Protein AF-A0A524ND88-F1 (afdb_monomer_lite)

pLDDT: mean 87.63, std 18.29, range [33.69, 98.75]

Sequence (262 aa):
MHNGKIRLRSRATVLVLCASIATASAAHAQSGPFQLPDDHFLCYKGRVEKGDLVVPSGLQVVLTDGLEADRLYDVRKPRGICNPADKNGEGIVDDVTHLTPYQIKIDPLQGRHVAQTDIRVFNQFGDILVSTIKEDRILLPAIKDALGGPVNAPTADAHGVDHYKCYKAKLAKDSPKFAKRSVTIADQFELPAKTYDVTKPALLCTPVDKNGEGIKNFDGHMMCYKAKPSKGQAKHEPRLGISTADQFVIHKMDTQKEELLC

Secondary structure (DSSP, 8-state):
------PPPP----------------------S--S---EEEEEEEEEPTTS----TT-EEEEEESS--SEEEEEEEE-EEEEEEEETT---S-SS-EEEEEEEEE-GGG--------EEEEETTEEEEEEEEEEEEEEEEEEEETTS----PPPTTS--PPPEEEEEEEEPTTPPPPPPEEEEEEETTEEEEEEEEEEEEEEEEEEEEETT---S-TT--EEEEEEEEPTTSPPPPPP-SEEEEESS-EEEEEEEEEEEE-

Structure (mmCIF, N/CA/C/O backbone):
data_AF-A0A524ND88-F1
#
_entry.id   AF-A0A524ND88-F1
#
loop_
_atom_site.group_PDB
_atom_site.id
_atom_site.type_symbol
_atom_site.label_atom_id
_atom_site.label_alt_id
_atom_site.label_comp_id
_atom_site.label_asym_id
_atom_site.label_entity_id
_atom_site.label_seq_id
_atom_site.pdbx_PDB_ins_code
_atom_site.Cartn_x
_atom_site.Cartn_y
_atom_site.Cartn_z
_atom_site.occupancy
_atom_site.B_iso_or_equiv
_atom_site.auth_seq_id
_atom_site.auth_comp_id
_atom_site.auth_asym_id
_atom_site.auth_atom_id
_atom_site.pdbx_PDB_model_num
ATOM 1 N N . MET A 1 1 ? 30.780 -99.699 -25.198 1.00 38.44 1 MET A N 1
ATOM 2 C CA . MET A 1 1 ? 31.656 -99.162 -24.137 1.00 38.44 1 MET A CA 1
ATOM 3 C C . MET A 1 1 ? 30.901 -98.065 -23.399 1.00 38.44 1 MET A C 1
ATOM 5 O O . MET A 1 1 ? 30.366 -97.197 -24.067 1.00 38.44 1 MET A O 1
ATOM 9 N N . HIS A 1 2 ? 30.785 -98.219 -22.073 1.00 38.22 2 HIS A N 1
ATOM 10 C CA . HIS A 1 2 ? 30.553 -97.226 -21.004 1.00 38.22 2 HIS A CA 1
ATOM 11 C C . HIS A 1 2 ? 29.758 -95.940 -21.329 1.00 38.22 2 HIS A C 1
ATOM 13 O O . HIS A 1 2 ? 30.198 -95.105 -22.103 1.00 38.22 2 HIS A O 1
ATOM 19 N N . ASN A 1 3 ? 28.530 -95.798 -20.813 1.00 33.69 3 ASN A N 1
ATOM 20 C CA . ASN A 1 3 ? 28.164 -95.286 -19.470 1.00 33.69 3 ASN A CA 1
ATOM 21 C C . ASN A 1 3 ? 28.379 -93.776 -19.288 1.00 33.69 3 ASN A C 1
ATOM 23 O O . ASN A 1 3 ? 29.500 -93.296 -19.385 1.00 33.69 3 ASN A O 1
ATOM 27 N N . GLY A 1 4 ? 27.324 -93.069 -18.857 1.00 38.16 4 GLY A N 1
ATOM 28 C CA . GLY A 1 4 ? 27.497 -91.800 -18.141 1.00 38.16 4 GLY A CA 1
ATOM 29 C C . GLY A 1 4 ? 26.343 -90.805 -18.233 1.00 38.16 4 GLY A C 1
ATOM 30 O O . GLY A 1 4 ? 26.483 -89.764 -18.861 1.00 38.16 4 GLY A O 1
ATOM 31 N N . LYS A 1 5 ? 25.217 -91.076 -17.557 1.00 45.09 5 LYS A N 1
ATOM 32 C CA . LYS A 1 5 ? 24.223 -90.042 -17.215 1.00 45.09 5 LYS A CA 1
ATOM 33 C C . LYS A 1 5 ? 24.839 -89.080 -16.191 1.00 45.09 5 LYS A C 1
ATOM 35 O O . LYS A 1 5 ? 25.160 -89.513 -15.087 1.00 45.09 5 LYS A O 1
ATOM 40 N N . ILE A 1 6 ? 24.930 -87.789 -16.511 1.00 44.59 6 ILE A N 1
ATOM 41 C CA . ILE A 1 6 ? 25.291 -86.739 -15.546 1.00 44.59 6 ILE A CA 1
ATOM 42 C C . ILE A 1 6 ? 24.029 -85.962 -15.164 1.00 44.59 6 ILE A C 1
ATOM 44 O O . ILE A 1 6 ? 23.402 -85.292 -15.981 1.00 44.59 6 ILE A O 1
ATOM 48 N N . ARG A 1 7 ? 23.654 -86.099 -13.888 1.00 43.88 7 ARG A N 1
ATOM 49 C CA . ARG A 1 7 ? 22.649 -85.295 -13.187 1.00 43.88 7 ARG A CA 1
ATOM 50 C C . ARG A 1 7 ? 23.231 -83.908 -12.910 1.00 43.88 7 ARG A C 1
ATOM 52 O O . ARG A 1 7 ? 24.221 -83.818 -12.187 1.00 43.88 7 ARG A O 1
ATOM 59 N N . LEU A 1 8 ? 22.584 -82.842 -13.382 1.00 40.94 8 LEU A N 1
ATOM 60 C CA . LEU A 1 8 ? 22.870 -81.486 -12.911 1.00 40.94 8 LEU A CA 1
ATOM 61 C C . LEU A 1 8 ? 21.922 -81.141 -11.754 1.00 40.94 8 LEU A C 1
ATOM 63 O O . LEU A 1 8 ? 20.701 -81.197 -11.885 1.00 40.94 8 LEU A O 1
ATOM 67 N N . ARG A 1 9 ? 22.512 -80.860 -10.590 1.00 45.03 9 ARG A N 1
ATOM 68 C CA . ARG A 1 9 ? 21.822 -80.498 -9.349 1.00 45.03 9 ARG A CA 1
ATOM 69 C C . ARG A 1 9 ? 21.326 -79.051 -9.422 1.00 45.03 9 ARG A C 1
ATOM 71 O O . ARG A 1 9 ? 22.103 -78.148 -9.713 1.00 45.03 9 ARG A O 1
ATOM 78 N N . SER A 1 10 ? 20.050 -78.865 -9.094 1.00 43.44 10 SER A N 1
ATOM 79 C CA . SER A 1 10 ? 19.408 -77.573 -8.840 1.00 43.44 10 SER A CA 1
ATOM 80 C C . SER A 1 10 ? 20.129 -76.817 -7.716 1.00 43.44 10 SER A C 1
ATOM 82 O O . SER A 1 10 ? 20.301 -77.354 -6.620 1.00 43.44 10 SER A O 1
ATOM 84 N N . ARG A 1 11 ? 20.557 -75.579 -7.985 1.00 47.97 11 ARG A N 1
ATOM 85 C CA . ARG A 1 11 ? 20.897 -74.588 -6.958 1.00 47.97 11 ARG A CA 1
ATOM 86 C C . ARG A 1 11 ? 19.757 -73.577 -6.927 1.00 47.97 11 ARG A C 1
ATOM 88 O O . ARG A 1 11 ? 19.636 -72.757 -7.8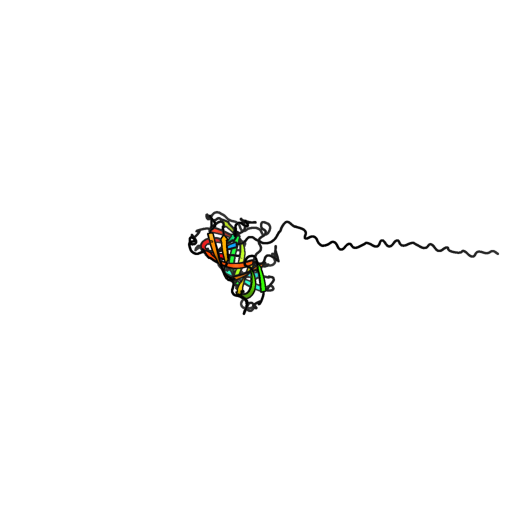29 1.00 47.97 11 ARG A O 1
ATOM 95 N N . ALA A 1 12 ? 18.907 -73.681 -5.911 1.00 44.56 12 ALA A N 1
ATOM 96 C CA . ALA A 1 12 ? 17.890 -72.686 -5.616 1.00 44.56 12 ALA A CA 1
ATOM 97 C C . ALA A 1 12 ? 18.575 -71.439 -5.040 1.00 44.56 12 ALA A C 1
ATOM 99 O O . ALA A 1 12 ? 19.133 -71.476 -3.944 1.00 44.56 12 ALA A O 1
ATOM 100 N N . THR A 1 13 ? 18.568 -70.349 -5.800 1.00 46.41 13 THR A N 1
ATOM 101 C CA . THR A 1 13 ? 18.989 -69.028 -5.331 1.00 46.41 13 THR A CA 1
ATOM 102 C C . THR A 1 13 ? 17.877 -68.472 -4.444 1.00 46.41 13 THR A C 1
ATOM 104 O O . THR A 1 13 ? 16.800 -68.140 -4.932 1.00 46.41 13 THR A O 1
ATOM 107 N N . VAL A 1 14 ? 18.112 -68.407 -3.134 1.00 44.31 14 VAL A N 1
ATOM 108 C CA . VAL A 1 14 ? 17.216 -67.731 -2.186 1.00 44.31 14 VAL A CA 1
ATOM 109 C C . VAL A 1 14 ? 17.366 -66.226 -2.406 1.00 44.31 14 VAL A C 1
ATOM 111 O O . VAL A 1 14 ? 18.376 -65.636 -2.029 1.00 44.31 14 VAL A O 1
ATOM 114 N N . LEU A 1 15 ? 16.379 -65.613 -3.059 1.00 41.88 15 LEU A N 1
ATOM 115 C CA . LEU A 1 15 ? 16.257 -64.162 -3.165 1.00 41.88 15 LEU A CA 1
ATOM 116 C C . LEU A 1 15 ? 15.689 -63.648 -1.835 1.00 41.88 15 LEU A C 1
ATOM 118 O O . LEU A 1 15 ? 14.517 -63.859 -1.529 1.00 41.88 15 LEU A O 1
ATOM 122 N N . VAL A 1 16 ? 16.526 -63.010 -1.019 1.00 47.62 16 VAL A N 1
ATOM 123 C CA . VAL A 1 16 ? 16.072 -62.298 0.180 1.00 47.62 16 VAL A CA 1
ATOM 124 C C . VAL A 1 16 ? 15.420 -60.998 -0.288 1.00 47.62 16 VAL A C 1
ATOM 126 O O . VAL A 1 16 ? 16.108 -60.048 -0.654 1.00 47.62 16 VAL A O 1
ATOM 129 N N . LEU A 1 17 ? 14.086 -60.967 -0.328 1.00 42.59 17 LEU A N 1
ATOM 130 C CA . LEU A 1 17 ? 13.333 -59.725 -0.485 1.00 42.59 17 LEU A CA 1
ATOM 131 C C . LEU A 1 17 ? 13.457 -58.929 0.823 1.00 42.59 17 LEU A C 1
ATOM 133 O O . LEU A 1 17 ? 12.795 -59.238 1.813 1.00 42.59 17 LEU A O 1
ATOM 137 N N . CYS A 1 18 ? 14.302 -57.899 0.835 1.00 42.19 18 CYS A N 1
ATOM 138 C CA . CYS A 1 18 ? 14.236 -56.858 1.856 1.00 42.19 18 CYS A CA 1
ATOM 139 C C . CYS A 1 18 ? 12.944 -56.062 1.636 1.00 42.19 18 CYS A C 1
ATOM 141 O O . CYS A 1 18 ? 12.888 -55.187 0.776 1.00 42.19 18 CYS A O 1
ATOM 143 N N . ALA A 1 19 ? 11.891 -56.385 2.388 1.00 47.78 19 ALA A N 1
ATOM 144 C CA . ALA A 1 19 ? 10.700 -55.553 2.466 1.00 47.78 19 ALA A CA 1
ATOM 145 C C . ALA A 1 19 ? 11.065 -54.257 3.206 1.00 47.78 19 ALA A C 1
ATOM 147 O O . ALA A 1 19 ? 11.166 -54.233 4.432 1.00 47.78 19 ALA A O 1
ATOM 148 N N . SER A 1 20 ? 11.316 -53.184 2.458 1.00 46.75 20 SER A N 1
ATOM 149 C CA . SER A 1 20 ? 11.439 -51.841 3.011 1.00 46.75 20 SER A CA 1
ATOM 150 C C . SER A 1 20 ? 10.068 -51.402 3.522 1.00 46.75 20 SER A C 1
ATOM 152 O O . SER A 1 20 ? 9.149 -51.119 2.756 1.00 46.75 20 SER A O 1
ATOM 154 N N . ILE A 1 21 ? 9.920 -51.373 4.845 1.00 53.16 21 ILE A N 1
ATOM 155 C CA . ILE A 1 21 ? 8.772 -50.760 5.509 1.00 53.16 21 ILE A CA 1
ATOM 156 C C . ILE A 1 21 ? 8.866 -49.259 5.228 1.00 53.16 21 ILE A C 1
ATOM 158 O O . ILE A 1 21 ? 9.690 -48.560 5.815 1.00 53.16 21 ILE A O 1
ATOM 162 N N . ALA A 1 22 ? 8.051 -48.766 4.298 1.00 47.81 22 ALA A N 1
ATOM 163 C CA . ALA A 1 22 ? 7.853 -47.339 4.107 1.00 47.81 22 ALA A CA 1
ATOM 164 C C . ALA A 1 22 ? 7.041 -46.817 5.299 1.00 47.81 22 ALA A C 1
ATOM 166 O O . ALA A 1 22 ? 5.812 -46.851 5.304 1.00 47.81 22 ALA A O 1
ATOM 167 N N . THR A 1 23 ? 7.732 -46.375 6.348 1.00 47.34 23 THR A N 1
ATOM 168 C CA . THR A 1 23 ? 7.112 -45.558 7.387 1.00 47.34 23 THR A CA 1
ATOM 169 C C . THR A 1 23 ? 6.684 -44.251 6.734 1.00 47.34 23 THR A C 1
ATOM 171 O O . THR A 1 23 ? 7.531 -43.474 6.292 1.00 47.34 23 THR A O 1
ATOM 174 N N . ALA A 1 24 ? 5.375 -44.016 6.643 1.00 48.28 24 ALA A N 1
ATOM 175 C CA . ALA A 1 24 ? 4.840 -42.706 6.310 1.00 48.28 24 ALA A CA 1
ATOM 176 C C . ALA A 1 24 ? 5.259 -41.742 7.427 1.00 48.28 24 ALA A C 1
ATOM 178 O O . ALA A 1 24 ? 4.633 -41.684 8.485 1.00 48.28 24 ALA A O 1
ATOM 179 N N . SER A 1 25 ? 6.371 -41.039 7.220 1.00 47.12 25 SER A N 1
ATOM 180 C CA . SER A 1 25 ? 6.760 -39.930 8.077 1.00 47.12 25 SER A CA 1
ATOM 181 C C . SER A 1 25 ? 5.663 -38.883 7.978 1.00 47.12 25 SER A C 1
ATOM 183 O O . SER A 1 25 ? 5.438 -38.316 6.909 1.00 47.12 25 SER A O 1
ATOM 185 N N . ALA A 1 26 ? 4.971 -38.635 9.090 1.00 48.75 26 ALA A N 1
ATOM 186 C CA . ALA A 1 26 ? 4.189 -37.424 9.247 1.00 48.75 26 ALA A CA 1
ATOM 187 C C . ALA A 1 26 ? 5.129 -36.254 8.935 1.00 48.75 26 ALA A C 1
ATOM 189 O O . ALA A 1 26 ? 6.160 -36.097 9.601 1.00 48.75 26 ALA A O 1
ATOM 190 N N . ALA A 1 27 ? 4.825 -35.511 7.871 1.00 41.50 27 ALA A N 1
ATOM 191 C CA . ALA A 1 27 ? 5.565 -34.323 7.493 1.00 41.50 27 ALA A CA 1
ATOM 192 C C . ALA A 1 27 ? 5.483 -33.342 8.665 1.00 41.50 27 ALA A C 1
ATOM 194 O O . ALA A 1 27 ? 4.471 -32.682 8.882 1.00 41.50 27 ALA A O 1
ATOM 195 N N . HIS A 1 28 ? 6.541 -33.309 9.469 1.00 40.66 28 HIS A N 1
ATOM 196 C CA . HIS A 1 28 ? 6.757 -32.230 10.407 1.00 40.66 28 HIS A CA 1
ATOM 197 C C . HIS A 1 28 ? 7.056 -31.007 9.547 1.00 40.66 28 HIS A C 1
ATOM 199 O O . HIS A 1 28 ? 7.983 -31.047 8.737 1.00 40.66 28 HIS A O 1
ATOM 205 N N . ALA A 1 29 ? 6.240 -29.961 9.683 1.00 38.88 29 ALA A N 1
ATOM 206 C CA . ALA A 1 29 ? 6.513 -28.663 9.091 1.00 38.88 29 ALA A CA 1
ATOM 207 C C . ALA A 1 29 ? 7.936 -28.248 9.494 1.00 38.88 29 ALA A C 1
ATOM 209 O O . ALA A 1 29 ? 8.211 -27.994 10.667 1.00 38.88 29 ALA A O 1
ATOM 210 N N . GLN A 1 30 ? 8.859 -28.270 8.534 1.00 36.28 30 GLN A N 1
ATOM 211 C CA . GLN A 1 30 ? 10.204 -27.762 8.733 1.00 36.28 30 GLN A CA 1
ATOM 212 C C . GLN A 1 30 ? 10.099 -26.245 8.868 1.00 36.28 30 GLN A C 1
ATOM 214 O O . GLN A 1 30 ? 9.740 -25.550 7.921 1.00 36.28 30 GLN A O 1
ATOM 219 N N . SER A 1 31 ? 10.412 -25.742 10.057 1.00 42.28 31 SER A N 1
ATOM 220 C CA . SER A 1 31 ? 10.700 -24.335 10.302 1.00 42.28 31 SER A CA 1
ATOM 221 C C . SER A 1 31 ? 11.981 -23.951 9.550 1.00 42.28 31 SER A C 1
ATOM 223 O O . SER A 1 31 ? 13.086 -24.081 10.079 1.00 42.28 31 SER A O 1
ATOM 225 N N . GLY A 1 32 ? 11.836 -23.545 8.287 1.00 43.25 32 GLY A N 1
ATOM 226 C CA . GLY A 1 32 ? 12.806 -22.679 7.612 1.00 43.25 32 GLY A CA 1
ATOM 227 C C . GLY A 1 32 ? 12.733 -21.250 8.181 1.00 43.25 32 GLY A C 1
ATOM 228 O O . GLY A 1 32 ? 11.798 -20.945 8.919 1.00 43.25 32 GLY A O 1
ATOM 229 N N . PRO A 1 33 ? 13.689 -20.358 7.866 1.00 41.38 33 PRO A N 1
ATOM 230 C CA . PRO A 1 33 ? 13.816 -19.051 8.524 1.00 41.38 33 PRO A CA 1
ATOM 231 C C . PRO A 1 33 ? 12.719 -18.026 8.178 1.00 41.38 33 PRO A C 1
ATOM 233 O O . PRO A 1 33 ? 12.757 -16.921 8.701 1.00 41.38 33 PRO A O 1
ATOM 236 N N . PHE A 1 34 ? 11.729 -18.370 7.351 1.00 43.22 34 PHE A N 1
ATOM 237 C CA . PHE A 1 34 ? 10.577 -17.514 7.063 1.00 43.22 34 PHE A CA 1
ATOM 238 C C . PHE A 1 34 ? 9.321 -18.082 7.737 1.00 43.22 34 PHE A C 1
ATOM 240 O O . PHE A 1 34 ? 8.624 -18.932 7.183 1.00 43.22 34 PHE A O 1
ATOM 247 N N . GLN A 1 35 ? 9.054 -17.642 8.971 1.00 47.09 35 GLN A N 1
ATOM 248 C CA . GLN A 1 35 ? 7.761 -17.829 9.637 1.00 47.09 35 GLN A CA 1
ATOM 249 C C . GLN A 1 35 ? 6.847 -16.634 9.304 1.00 47.09 35 GLN A C 1
ATOM 251 O O . GLN A 1 35 ? 7.198 -15.499 9.594 1.00 47.09 35 GLN A O 1
ATOM 256 N N . LEU A 1 36 ? 5.695 -16.923 8.690 1.00 52.81 36 LEU A N 1
ATOM 257 C CA . LEU A 1 36 ? 4.602 -16.019 8.274 1.00 52.81 36 LEU A CA 1
ATOM 258 C C . LEU A 1 36 ? 4.157 -14.951 9.307 1.00 52.81 36 LEU A C 1
ATOM 260 O O . LEU A 1 36 ? 4.174 -15.257 10.503 1.00 52.81 36 LEU A O 1
ATOM 264 N N . PRO A 1 37 ? 3.488 -13.857 8.871 1.00 59.62 37 PRO A N 1
ATOM 265 C CA . PRO A 1 37 ? 3.523 -13.189 7.564 1.00 59.62 37 PRO A CA 1
ATOM 266 C C . PRO A 1 37 ? 4.268 -11.842 7.674 1.00 59.62 37 PRO A C 1
ATOM 268 O O . PRO A 1 37 ? 4.667 -11.451 8.768 1.00 59.62 37 PRO A O 1
ATOM 271 N N . ASP A 1 38 ? 4.473 -11.152 6.554 1.00 72.00 38 ASP A N 1
ATOM 272 C CA . ASP A 1 38 ? 5.018 -9.790 6.509 1.00 72.00 38 ASP A CA 1
ATOM 273 C C . ASP A 1 38 ? 4.444 -8.858 7.594 1.00 72.00 38 ASP A C 1
ATOM 275 O O . ASP A 1 38 ? 3.328 -9.056 8.086 1.00 72.00 38 ASP A O 1
ATOM 279 N N . ASP A 1 39 ? 5.210 -7.824 7.946 1.00 91.06 39 ASP A N 1
ATOM 280 C CA . ASP A 1 39 ? 4.793 -6.792 8.892 1.00 91.06 39 ASP A CA 1
ATOM 281 C C . ASP A 1 39 ? 3.381 -6.261 8.611 1.00 91.06 39 ASP A C 1
ATOM 283 O O . ASP A 1 39 ? 2.936 -6.176 7.465 1.00 91.06 39 ASP A O 1
ATOM 287 N N . HIS A 1 40 ? 2.673 -5.825 9.659 1.00 95.31 40 HIS A N 1
ATOM 288 C CA . HIS A 1 40 ? 1.529 -4.941 9.425 1.00 95.31 40 HIS A CA 1
ATOM 289 C C . HIS A 1 40 ? 2.070 -3.635 8.835 1.00 95.31 40 HIS A C 1
ATOM 291 O O . HIS A 1 40 ? 3.129 -3.159 9.232 1.00 95.31 40 HIS A O 1
ATOM 297 N N . PHE A 1 41 ? 1.330 -3.013 7.928 1.00 97.56 41 PHE A N 1
ATOM 298 C CA . PHE A 1 41 ? 1.692 -1.757 7.295 1.00 97.56 41 PHE A CA 1
ATOM 299 C C . PHE A 1 41 ? 0.642 -0.665 7.520 1.00 97.56 41 PHE A C 1
ATOM 301 O O . PHE A 1 41 ? -0.495 -0.726 7.036 1.00 97.56 41 PHE A O 1
ATOM 308 N N . LEU A 1 42 ? 1.050 0.436 8.155 1.00 98.06 42 LEU A N 1
ATOM 309 C CA . LEU A 1 42 ? 0.261 1.665 8.178 1.00 98.06 42 LEU A CA 1
ATOM 310 C C . LEU A 1 42 ? 0.598 2.516 6.947 1.00 98.06 42 LEU A C 1
ATOM 312 O O . LEU A 1 42 ? 1.684 3.079 6.815 1.00 98.06 42 LEU A O 1
ATOM 316 N N . CYS A 1 43 ? -0.354 2.620 6.023 1.00 98.31 43 CYS A N 1
ATOM 317 C CA . CYS A 1 43 ? -0.214 3.391 4.794 1.00 98.31 43 CYS A CA 1
ATOM 318 C C . CYS A 1 43 ? -0.685 4.832 4.958 1.00 98.31 43 CYS A C 1
ATOM 320 O O . CYS A 1 43 ? -1.851 5.091 5.275 1.00 98.31 43 CYS A O 1
ATOM 322 N N . TYR A 1 44 ? 0.175 5.768 4.577 1.00 98.06 44 TYR A N 1
ATOM 323 C CA . TYR A 1 44 ? -0.105 7.192 4.498 1.00 98.06 44 TYR A CA 1
ATOM 324 C C . TYR A 1 44 ? -0.357 7.585 3.056 1.00 98.06 44 TYR A C 1
ATOM 326 O O . TYR A 1 44 ? 0.392 7.236 2.143 1.00 98.06 44 TYR A O 1
ATOM 334 N N . LYS A 1 45 ? -1.389 8.397 2.838 1.00 97.19 45 LYS A N 1
ATOM 335 C CA . LYS A 1 45 ? -1.509 9.125 1.581 1.00 97.19 45 LYS A CA 1
ATOM 336 C C . LYS A 1 45 ? -0.400 10.168 1.534 1.00 97.19 45 LYS A C 1
ATOM 338 O O . LYS A 1 45 ? -0.306 10.979 2.452 1.00 97.19 45 LYS A O 1
ATOM 343 N N . GLY A 1 46 ? 0.360 10.199 0.447 1.00 94.38 46 GLY A N 1
ATOM 344 C CA . GLY A 1 46 ? 1.441 11.157 0.253 1.00 94.38 46 GLY A CA 1
ATOM 345 C C . GLY A 1 46 ? 1.260 12.047 -0.970 1.00 94.38 46 GLY A C 1
ATOM 346 O O . GLY A 1 46 ? 0.377 11.839 -1.813 1.00 94.38 46 GLY A O 1
ATOM 347 N N . ARG A 1 47 ? 2.111 13.065 -1.049 1.00 92.75 47 ARG A N 1
ATOM 348 C CA . ARG A 1 47 ? 2.275 13.946 -2.201 1.00 92.75 47 ARG A CA 1
ATOM 349 C C . ARG A 1 47 ? 3.759 14.033 -2.530 1.00 92.75 47 ARG A C 1
ATOM 351 O O . ARG A 1 47 ? 4.528 14.478 -1.697 1.00 92.75 47 ARG A O 1
ATOM 358 N N . VAL A 1 48 ? 4.118 13.649 -3.750 1.00 90.69 48 VAL A N 1
ATOM 359 C CA . VAL A 1 48 ? 5.479 13.820 -4.277 1.00 90.69 48 VAL A CA 1
ATOM 360 C C . VAL A 1 48 ? 5.793 15.310 -4.409 1.00 90.69 48 VAL A C 1
ATOM 362 O O . VAL A 1 48 ? 4.921 16.084 -4.840 1.00 90.69 48 VAL A O 1
ATOM 365 N N . GLU A 1 49 ? 7.009 15.706 -4.042 1.00 86.12 49 GLU A N 1
ATOM 366 C CA . GLU A 1 49 ? 7.475 17.082 -4.203 1.00 86.12 49 GLU A CA 1
ATOM 367 C C . GLU A 1 49 ? 7.542 17.484 -5.686 1.00 86.12 49 GLU A C 1
ATOM 369 O O . GLU A 1 49 ? 7.721 16.675 -6.600 1.00 86.12 49 GLU A O 1
ATOM 374 N N . LYS A 1 50 ? 7.319 18.772 -5.964 1.00 76.25 50 LYS A N 1
ATOM 375 C CA . LYS A 1 50 ? 7.290 19.272 -7.342 1.00 76.25 50 LYS A CA 1
ATOM 376 C C . LYS A 1 50 ? 8.722 19.407 -7.862 1.00 76.25 50 LYS A C 1
ATOM 378 O O . LYS A 1 50 ? 9.439 20.285 -7.403 1.00 76.25 50 LYS A O 1
ATOM 383 N N . GLY A 1 51 ? 9.067 18.641 -8.894 1.00 68.38 51 GLY A N 1
ATOM 384 C CA . GLY A 1 51 ? 10.366 18.733 -9.575 1.00 68.38 51 GLY A CA 1
ATOM 385 C C . GLY A 1 51 ? 11.277 17.528 -9.355 1.00 68.38 51 GLY A C 1
ATOM 386 O O . GLY A 1 51 ? 12.272 17.415 -10.064 1.00 68.38 51 GLY A O 1
ATOM 387 N N . ASP A 1 52 ? 10.910 16.614 -8.455 1.00 70.94 52 ASP A N 1
ATOM 388 C CA . ASP A 1 52 ? 11.604 15.337 -8.299 1.00 70.94 52 ASP A CA 1
ATOM 389 C C . ASP A 1 52 ? 11.398 14.412 -9.498 1.00 70.94 52 ASP A C 1
ATOM 391 O O . ASP A 1 52 ? 10.436 14.560 -10.260 1.00 70.94 52 ASP A O 1
ATOM 395 N N . LEU A 1 53 ? 12.311 13.442 -9.642 1.00 62.56 53 LEU A N 1
ATOM 396 C CA . LEU A 1 53 ? 12.257 12.365 -10.630 1.00 62.56 53 LEU A CA 1
ATOM 397 C C . LEU A 1 53 ? 10.912 11.632 -10.534 1.00 62.56 53 LEU A C 1
ATOM 399 O O . LEU A 1 53 ? 10.687 10.755 -9.703 1.00 62.56 53 LEU A O 1
ATOM 403 N N . VAL A 1 54 ? 9.989 12.031 -11.405 1.00 69.94 54 VAL A N 1
ATOM 404 C CA . VAL A 1 54 ? 8.695 11.379 -11.578 1.00 69.94 54 VAL A CA 1
ATOM 405 C C . VAL A 1 54 ? 8.933 10.067 -12.316 1.00 69.94 54 VAL A C 1
ATOM 407 O O . VAL A 1 54 ? 9.736 10.028 -13.248 1.00 69.94 54 VAL A O 1
ATOM 410 N N . VAL A 1 55 ? 8.201 9.018 -11.927 1.00 75.56 55 VAL A N 1
ATOM 411 C CA . VAL A 1 55 ? 8.099 7.754 -12.674 1.00 75.56 55 VAL A CA 1
ATOM 412 C C . VAL A 1 55 ? 8.145 8.024 -14.180 1.00 75.56 55 VAL A C 1
ATOM 414 O O . VAL A 1 55 ? 7.328 8.830 -14.653 1.00 75.56 55 VAL A O 1
ATOM 417 N N . PRO A 1 56 ? 9.071 7.390 -14.930 1.00 76.50 56 PRO A N 1
ATOM 418 C CA . PRO A 1 56 ? 9.210 7.631 -16.356 1.00 76.50 56 PRO A CA 1
ATOM 419 C C . PRO A 1 56 ? 7.861 7.526 -17.065 1.00 76.50 56 PRO A C 1
ATOM 421 O O . PRO A 1 56 ? 7.082 6.594 -16.844 1.00 76.50 56 PRO A O 1
ATOM 424 N N . SER A 1 57 ? 7.558 8.510 -17.913 1.00 79.81 57 SER A N 1
ATOM 425 C CA . SER A 1 57 ? 6.327 8.470 -18.701 1.00 79.81 57 SER A CA 1
ATOM 426 C C . SER A 1 57 ? 6.336 7.229 -19.589 1.00 79.81 57 SER A C 1
ATOM 428 O O . SER A 1 57 ? 7.275 7.027 -20.350 1.00 79.81 57 SER A O 1
ATOM 430 N N . GLY A 1 58 ? 5.287 6.411 -19.488 1.00 85.50 58 GLY A N 1
ATOM 431 C CA . GLY A 1 58 ? 5.191 5.155 -20.233 1.00 85.50 58 GLY A CA 1
ATOM 432 C C . GLY A 1 58 ? 5.899 3.970 -19.576 1.00 85.50 58 GLY A C 1
ATOM 433 O O . GLY A 1 58 ? 6.061 2.953 -20.238 1.00 85.50 58 GLY A O 1
ATOM 434 N N . LEU A 1 59 ? 6.303 4.063 -18.300 1.00 94.25 59 LEU A N 1
ATOM 435 C CA . LEU A 1 59 ? 6.763 2.888 -17.561 1.00 94.25 59 LEU A CA 1
ATOM 436 C C . LEU A 1 59 ? 5.656 1.827 -17.527 1.00 94.25 59 LEU A C 1
ATOM 438 O O . LEU A 1 59 ? 4.568 2.069 -16.996 1.00 94.25 59 LEU A O 1
ATOM 442 N N . GLN A 1 60 ? 5.965 0.655 -18.069 1.00 96.00 60 GLN A N 1
ATOM 443 C CA . GLN A 1 60 ? 5.077 -0.497 -18.103 1.00 96.00 60 GLN A CA 1
ATOM 444 C C . GLN A 1 60 ? 5.689 -1.671 -17.352 1.00 96.00 60 GLN A C 1
ATOM 446 O O . GLN A 1 60 ? 6.906 -1.855 -17.345 1.00 96.00 60 GLN A O 1
ATOM 451 N N . VAL A 1 61 ? 4.828 -2.461 -16.721 1.00 97.75 61 VAL A N 1
ATOM 452 C CA . VAL A 1 61 ? 5.195 -3.699 -16.033 1.00 97.75 61 VAL A CA 1
ATOM 453 C C . VAL A 1 61 ? 4.198 -4.796 -16.369 1.00 97.75 61 VAL A C 1
ATOM 455 O O . VAL A 1 61 ? 3.000 -4.533 -16.501 1.00 97.75 61 VAL A O 1
ATOM 458 N N . VAL A 1 62 ? 4.696 -6.021 -16.493 1.00 98.44 62 VAL A N 1
ATOM 459 C CA . VAL A 1 62 ? 3.873 -7.229 -16.536 1.00 98.44 62 VAL A CA 1
ATOM 460 C C . VAL A 1 62 ? 3.707 -7.722 -15.108 1.00 98.44 62 VAL A C 1
ATOM 462 O O . VAL A 1 62 ? 4.695 -7.851 -14.388 1.00 98.44 62 VAL A O 1
ATOM 465 N N . LEU A 1 63 ? 2.461 -7.943 -14.697 1.00 98.56 63 LEU A N 1
ATOM 466 C CA . LEU A 1 63 ? 2.095 -8.381 -13.356 1.00 98.56 63 LEU A CA 1
ATOM 467 C C . LEU A 1 63 ? 1.310 -9.686 -13.415 1.00 98.56 63 LEU A C 1
ATOM 469 O O . LEU A 1 63 ? 0.307 -9.753 -14.133 1.00 98.56 63 LEU A O 1
ATOM 473 N N . THR A 1 64 ? 1.720 -10.644 -12.589 1.00 98.19 64 THR A N 1
ATOM 474 C CA . THR A 1 64 ? 1.105 -11.972 -12.472 1.00 98.19 64 THR A CA 1
ATOM 475 C C . THR A 1 64 ? 0.902 -12.313 -11.001 1.00 98.19 64 THR A C 1
ATOM 477 O O . THR A 1 64 ? 1.839 -12.235 -10.210 1.00 98.19 64 THR A O 1
ATOM 480 N N . ASP A 1 65 ? -0.323 -12.661 -10.609 1.00 97.31 65 ASP A N 1
ATOM 481 C CA . ASP A 1 65 ? -0.655 -13.027 -9.228 1.00 97.31 65 ASP A CA 1
ATOM 482 C C . ASP A 1 65 ? -1.640 -14.206 -9.168 1.00 97.31 65 ASP A C 1
ATOM 484 O O . ASP A 1 65 ? -2.021 -14.787 -10.183 1.00 97.31 65 ASP A O 1
ATOM 488 N N . GLY A 1 66 ? -2.057 -14.582 -7.957 1.00 95.31 66 GLY A N 1
ATOM 489 C CA . GLY A 1 66 ? -3.001 -15.683 -7.743 1.00 95.31 66 GLY A CA 1
ATOM 490 C C . GLY A 1 66 ? -4.431 -15.439 -8.254 1.00 95.31 66 GLY A C 1
ATOM 491 O O . GLY A 1 66 ? -5.237 -16.367 -8.228 1.00 95.31 66 GLY A O 1
ATOM 492 N N . LEU A 1 67 ? -4.780 -14.224 -8.696 1.00 95.50 67 LEU A N 1
ATOM 493 C CA . LEU A 1 67 ? -6.114 -13.880 -9.207 1.00 95.50 67 LEU A CA 1
ATOM 494 C C . LEU A 1 67 ? -6.138 -13.708 -10.725 1.00 95.50 67 LEU A C 1
ATOM 496 O O . LEU A 1 67 ? -7.160 -13.986 -11.357 1.00 95.50 67 LEU A O 1
ATOM 500 N N . GLU A 1 68 ? -5.048 -13.218 -11.309 1.00 94.44 68 GLU A N 1
ATOM 501 C CA . GLU A 1 68 ? -4.926 -12.961 -12.736 1.00 94.44 68 GLU A CA 1
ATOM 502 C C . GLU A 1 68 ? -3.573 -13.426 -13.275 1.00 94.44 68 GLU A C 1
ATOM 504 O O . GLU A 1 68 ? -2.522 -13.156 -12.696 1.00 94.44 68 GLU A O 1
ATOM 509 N N . ALA A 1 69 ? -3.616 -14.060 -14.450 1.00 94.25 69 ALA A N 1
ATOM 510 C CA . ALA A 1 69 ? -2.429 -14.326 -15.255 1.00 94.25 69 ALA A CA 1
ATOM 511 C C . ALA A 1 69 ? -1.756 -13.019 -15.723 1.00 94.25 69 ALA A C 1
ATOM 513 O O . ALA A 1 69 ? -2.254 -11.922 -15.462 1.00 94.25 69 ALA A O 1
ATOM 514 N N . ASP A 1 70 ? -0.652 -13.156 -16.455 1.00 96.31 70 ASP A N 1
ATOM 515 C CA . ASP A 1 70 ? 0.167 -12.063 -16.976 1.00 96.31 70 ASP A CA 1
ATOM 516 C C . ASP A 1 70 ? -0.660 -10.956 -17.635 1.00 96.31 70 ASP A C 1
ATOM 518 O O . ASP A 1 70 ? -1.323 -11.151 -18.662 1.00 96.31 70 ASP A O 1
ATOM 522 N N . ARG A 1 71 ? -0.588 -9.759 -17.048 1.00 97.25 71 ARG A N 1
ATOM 523 C CA . ARG A 1 71 ? -1.236 -8.553 -17.573 1.00 97.25 71 ARG A CA 1
ATOM 524 C C . ARG A 1 71 ? -0.291 -7.362 -17.565 1.00 97.25 71 ARG A C 1
ATOM 526 O O . ARG A 1 71 ? 0.509 -7.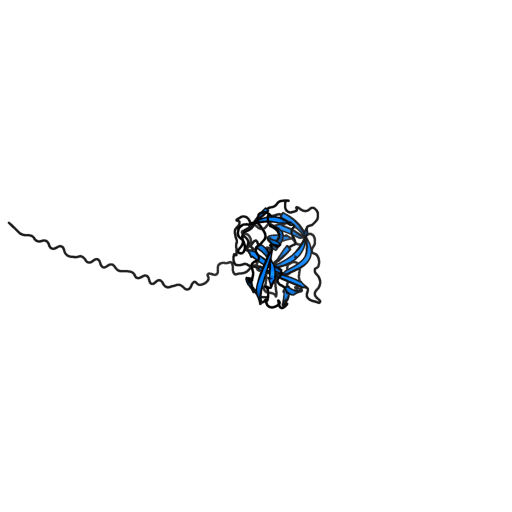194 -16.650 1.00 97.25 71 ARG A O 1
ATOM 533 N N . LEU A 1 72 ? -0.403 -6.516 -18.587 1.00 97.75 72 LEU A N 1
ATOM 534 C CA . LEU A 1 72 ? 0.419 -5.321 -18.773 1.00 97.75 72 LEU A CA 1
ATOM 535 C C . LEU A 1 72 ? -0.258 -4.111 -18.132 1.00 97.75 72 LEU A C 1
ATOM 537 O O . LEU A 1 72 ? -1.423 -3.803 -18.406 1.00 97.75 72 LEU A O 1
ATOM 541 N N . TYR A 1 73 ? 0.498 -3.396 -17.307 1.00 97.69 73 TYR A N 1
ATOM 542 C CA . TYR A 1 73 ? 0.042 -2.200 -16.619 1.00 97.69 73 TYR A CA 1
ATOM 543 C C . TYR A 1 73 ? 0.981 -1.030 -16.868 1.00 97.69 73 TYR A C 1
ATOM 545 O O . TYR A 1 73 ? 2.193 -1.151 -16.715 1.00 97.69 73 TYR A O 1
ATOM 553 N N . ASP A 1 74 ? 0.405 0.140 -17.127 1.00 96.50 74 ASP A N 1
ATOM 554 C CA . ASP A 1 74 ? 1.117 1.402 -16.988 1.00 96.50 74 ASP A CA 1
ATOM 555 C C . ASP A 1 74 ? 1.252 1.748 -15.502 1.00 96.50 74 ASP A C 1
ATOM 557 O O . ASP A 1 74 ? 0.246 1.936 -14.796 1.00 96.50 74 ASP A O 1
ATOM 561 N N . VAL A 1 75 ? 2.486 1.941 -15.047 1.00 96.31 75 VAL A N 1
ATOM 562 C CA . VAL A 1 75 ? 2.781 2.530 -13.742 1.00 96.31 75 VAL A CA 1
ATOM 563 C C . VAL A 1 75 ? 2.646 4.042 -13.858 1.00 96.31 75 VAL A C 1
ATOM 565 O O . VAL A 1 75 ? 3.167 4.687 -14.767 1.00 96.31 75 VAL A O 1
ATOM 568 N N . ARG A 1 76 ? 1.873 4.631 -12.951 1.00 93.06 76 ARG A N 1
ATOM 569 C CA . ARG A 1 76 ? 1.629 6.074 -12.904 1.00 93.06 76 ARG A CA 1
ATOM 570 C C . ARG A 1 76 ? 2.328 6.647 -11.674 1.00 93.06 76 ARG A C 1
ATOM 572 O O . ARG A 1 76 ? 3.467 6.324 -11.386 1.00 93.06 76 ARG A O 1
ATOM 579 N N . LYS A 1 77 ? 1.666 7.542 -10.952 1.00 91.19 77 LYS A N 1
ATOM 580 C CA . LYS A 1 77 ? 2.263 8.255 -9.819 1.00 91.19 77 LYS A CA 1
ATOM 581 C C . LYS A 1 77 ? 2.313 7.413 -8.532 1.00 91.19 77 LYS A C 1
ATOM 583 O O . LYS A 1 77 ? 1.378 6.624 -8.314 1.00 91.19 77 LYS A O 1
ATOM 588 N N . PRO A 1 78 ? 3.288 7.676 -7.640 1.00 94.31 78 PRO A N 1
ATOM 589 C CA . PRO A 1 78 ? 3.208 7.244 -6.250 1.00 94.31 78 PRO A CA 1
ATOM 590 C C . PRO A 1 78 ? 1.948 7.809 -5.588 1.00 94.31 78 PRO A C 1
ATOM 592 O O . PRO A 1 78 ? 1.438 8.878 -5.950 1.00 94.31 78 PRO A O 1
ATOM 595 N N . ARG A 1 79 ? 1.424 7.085 -4.604 1.00 95.38 79 ARG A N 1
ATOM 596 C CA . ARG A 1 79 ? 0.237 7.460 -3.823 1.00 95.38 79 ARG A CA 1
ATOM 597 C C . ARG A 1 79 ? 0.559 7.783 -2.367 1.00 95.38 79 ARG A C 1
ATOM 599 O O . ARG A 1 79 ? -0.330 8.275 -1.668 1.00 95.38 79 ARG A O 1
ATOM 606 N N . GLY A 1 80 ? 1.787 7.528 -1.933 1.00 95.75 80 GLY A N 1
ATOM 607 C CA . GLY A 1 80 ? 2.259 7.716 -0.570 1.00 95.75 80 GLY A CA 1
ATOM 608 C C . GLY A 1 80 ? 3.279 6.655 -0.199 1.00 95.75 80 GLY A C 1
ATOM 609 O O . GLY A 1 80 ? 4.011 6.210 -1.075 1.00 95.75 80 GLY A O 1
ATOM 610 N N . ILE A 1 81 ? 3.271 6.250 1.066 1.00 97.50 81 ILE A N 1
ATOM 611 C CA . ILE A 1 81 ? 4.190 5.272 1.650 1.00 97.50 81 ILE A CA 1
ATOM 612 C C . ILE A 1 81 ? 3.455 4.458 2.710 1.00 97.50 81 ILE A C 1
ATOM 614 O O . ILE A 1 81 ? 2.541 4.980 3.352 1.00 97.50 81 ILE A O 1
ATOM 618 N N . CYS A 1 82 ? 3.826 3.198 2.888 1.00 98.31 82 CYS A N 1
ATOM 619 C CA . CYS A 1 82 ? 3.354 2.364 3.977 1.00 98.31 82 CYS A CA 1
ATOM 620 C C . CYS A 1 82 ? 4.519 1.930 4.849 1.00 98.31 82 CYS A C 1
ATOM 622 O O . CYS A 1 82 ? 5.487 1.360 4.348 1.00 98.31 82 CYS A O 1
ATOM 624 N N . ASN A 1 83 ? 4.407 2.220 6.143 1.00 97.75 83 ASN A N 1
ATOM 625 C CA . ASN A 1 83 ? 5.424 1.862 7.112 1.00 97.75 83 ASN A CA 1
ATOM 626 C C . ASN A 1 83 ? 5.100 0.534 7.782 1.00 97.75 83 ASN A C 1
ATOM 628 O O . ASN A 1 83 ? 3.932 0.371 8.144 1.00 97.75 83 ASN A O 1
ATOM 632 N N . PRO A 1 84 ? 6.099 -0.336 8.023 1.00 97.44 84 PRO A N 1
ATOM 633 C CA . PRO A 1 84 ? 5.981 -1.403 9.005 1.00 97.44 84 PRO A CA 1
ATOM 634 C C . PRO A 1 84 ? 5.467 -0.825 10.323 1.00 97.44 84 PRO A C 1
ATOM 636 O O . PRO A 1 84 ? 5.900 0.249 10.759 1.00 97.44 84 PRO A O 1
ATOM 639 N N . ALA A 1 85 ? 4.491 -1.496 10.911 1.00 97.06 85 ALA A N 1
ATOM 640 C CA . ALA A 1 85 ? 3.678 -0.963 11.981 1.00 97.06 85 ALA A CA 1
ATOM 641 C C . ALA A 1 85 ? 3.494 -1.995 13.090 1.00 97.06 85 ALA A C 1
ATOM 643 O O . ALA A 1 85 ? 3.023 -3.110 12.871 1.00 97.06 85 ALA A O 1
ATOM 644 N N . ASP A 1 86 ? 3.777 -1.570 14.316 1.00 96.94 86 ASP A N 1
ATOM 645 C CA . ASP A 1 86 ? 3.489 -2.343 15.511 1.00 96.94 86 ASP A CA 1
ATOM 646 C C . ASP A 1 86 ? 2.011 -2.169 15.875 1.00 96.94 86 ASP A C 1
ATOM 648 O O . ASP A 1 86 ? 1.589 -1.187 16.504 1.00 96.94 86 ASP A O 1
ATOM 652 N N . LYS A 1 87 ? 1.197 -3.131 15.443 1.00 95.50 87 LYS A N 1
ATOM 653 C CA . LYS A 1 87 ? -0.221 -3.195 15.787 1.00 95.50 87 LYS A CA 1
ATOM 654 C C . LYS A 1 87 ? -0.399 -3.960 17.097 1.00 95.50 87 LYS A C 1
ATOM 656 O O . LYS A 1 87 ? -0.234 -5.172 17.134 1.00 95.50 87 LYS A O 1
ATOM 661 N N . ASN A 1 88 ? -0.920 -3.285 18.118 1.00 96.25 88 ASN A N 1
ATOM 662 C CA . ASN A 1 88 ? -1.213 -3.835 19.448 1.00 96.25 88 ASN A CA 1
ATOM 663 C C . ASN A 1 88 ? 0.009 -4.335 20.244 1.00 96.25 88 ASN A C 1
ATOM 665 O O . ASN A 1 88 ? -0.176 -5.121 21.172 1.00 96.25 88 ASN A O 1
ATOM 669 N N . GLY A 1 89 ? 1.224 -3.864 19.947 1.00 94.69 89 GLY A N 1
ATOM 670 C CA . GLY A 1 89 ? 2.425 -4.326 20.652 1.00 94.69 89 GLY A CA 1
ATOM 671 C C . GLY A 1 89 ? 2.865 -5.726 20.219 1.00 94.69 89 GLY A C 1
ATOM 672 O O . GLY A 1 89 ? 3.458 -6.452 21.013 1.00 94.69 89 GLY A O 1
ATOM 673 N N . GLU A 1 90 ? 2.510 -6.134 19.000 1.00 93.06 90 GLU A N 1
ATOM 674 C CA . GLU A 1 90 ? 2.909 -7.414 18.403 1.00 93.06 90 GLU A CA 1
ATOM 675 C C . GLU A 1 90 ? 4.364 -7.378 17.904 1.00 93.06 90 GLU A C 1
ATOM 677 O O . GLU A 1 90 ? 4.965 -8.435 17.716 1.00 93.06 90 GLU A O 1
ATOM 682 N N . GLY A 1 91 ? 4.943 -6.181 17.763 1.00 93.12 91 GLY A N 1
ATOM 683 C CA . GLY A 1 91 ? 6.294 -5.965 17.256 1.00 93.12 91 GLY A CA 1
ATOM 684 C C . GLY A 1 91 ? 6.344 -5.753 15.743 1.00 93.12 91 GLY A C 1
ATOM 685 O O . GLY A 1 91 ? 5.320 -5.755 15.061 1.00 93.12 91 GLY A O 1
ATOM 686 N N . ILE A 1 92 ? 7.561 -5.528 15.247 1.00 94.44 92 ILE A N 1
ATOM 687 C CA . ILE A 1 92 ? 7.899 -5.362 13.829 1.00 94.44 92 ILE A CA 1
ATOM 688 C C . ILE A 1 92 ? 9.070 -6.309 13.535 1.00 94.44 92 ILE A C 1
ATOM 690 O O . ILE A 1 92 ? 10.034 -6.346 14.302 1.00 94.44 92 ILE A O 1
ATOM 694 N N . VAL A 1 93 ? 8.956 -7.092 12.467 1.00 92.19 93 VAL A N 1
ATOM 695 C CA . VAL A 1 93 ? 9.945 -8.060 11.983 1.00 92.19 93 VAL A CA 1
ATOM 696 C C . VAL A 1 93 ? 11.027 -7.356 11.167 1.00 92.19 93 VAL A C 1
ATOM 698 O O . VAL A 1 93 ? 12.209 -7.533 11.457 1.00 92.19 93 VAL A O 1
ATOM 701 N N . ASP A 1 94 ? 10.633 -6.549 10.180 1.00 94.06 94 ASP A N 1
ATOM 702 C CA . ASP A 1 94 ? 11.512 -5.735 9.342 1.00 94.06 94 ASP A CA 1
ATOM 703 C C . ASP A 1 94 ? 11.078 -4.263 9.425 1.00 94.06 94 ASP A C 1
ATOM 705 O O . ASP A 1 94 ? 10.171 -3.799 8.738 1.00 94.06 94 ASP A O 1
ATOM 709 N N . ASP A 1 95 ? 11.739 -3.488 10.287 1.00 94.50 95 ASP A N 1
ATOM 710 C CA . ASP A 1 95 ? 11.437 -2.063 10.468 1.00 94.50 95 ASP A CA 1
ATOM 711 C C . ASP A 1 95 ? 12.100 -1.152 9.417 1.00 94.50 95 ASP A C 1
ATOM 713 O O . ASP A 1 95 ? 11.912 0.076 9.432 1.00 94.50 95 ASP A O 1
ATOM 717 N N . VAL A 1 96 ? 12.852 -1.741 8.486 1.00 95.56 96 VAL A N 1
ATOM 718 C CA . VAL A 1 96 ? 13.643 -1.040 7.474 1.00 95.56 96 VAL A CA 1
ATOM 719 C C . VAL A 1 96 ? 12.943 -1.037 6.118 1.00 95.56 96 VAL A C 1
ATOM 721 O O . VAL A 1 96 ? 13.036 -0.034 5.409 1.00 95.56 96 VAL A O 1
ATOM 724 N N . THR A 1 97 ? 12.238 -2.108 5.754 1.00 96.81 97 THR A N 1
ATOM 725 C CA . THR A 1 97 ? 11.603 -2.238 4.436 1.00 96.81 97 THR A CA 1
ATOM 726 C C . THR A 1 97 ? 10.178 -1.688 4.433 1.00 96.81 97 THR A C 1
ATOM 728 O O . THR A 1 97 ? 9.237 -2.282 4.951 1.00 96.81 97 THR A O 1
ATOM 731 N N . HIS A 1 98 ? 9.986 -0.544 3.783 1.00 97.12 98 HIS A N 1
ATOM 732 C CA . HIS A 1 98 ? 8.682 0.091 3.573 1.00 97.12 98 HIS A CA 1
ATOM 733 C C . HIS A 1 98 ? 8.030 -0.389 2.276 1.00 97.12 98 HIS A C 1
ATOM 735 O O . HIS A 1 98 ? 8.643 -1.072 1.458 1.00 97.12 98 HIS A O 1
ATOM 741 N N . LEU A 1 99 ? 6.786 0.033 2.047 1.00 98.25 99 LEU A N 1
ATOM 742 C CA . LEU A 1 99 ? 6.102 -0.166 0.771 1.00 98.25 99 LEU A CA 1
ATOM 743 C C . LEU A 1 99 ? 5.715 1.168 0.124 1.00 98.25 99 LEU A C 1
ATOM 745 O O . LEU A 1 99 ? 4.991 1.971 0.715 1.00 98.25 99 LEU A O 1
ATOM 749 N N . THR A 1 100 ? 6.105 1.386 -1.131 1.00 97.81 100 THR A N 1
ATOM 750 C CA . THR A 1 100 ? 5.643 2.522 -1.938 1.00 97.81 100 THR A CA 1
ATOM 751 C C . THR A 1 100 ? 4.469 2.103 -2.833 1.00 97.81 100 THR A C 1
ATOM 753 O O . THR A 1 100 ? 4.649 1.346 -3.789 1.00 97.81 100 THR A O 1
ATOM 756 N N . PRO A 1 101 ? 3.238 2.592 -2.585 1.00 98.06 101 PRO A N 1
ATOM 757 C CA . PRO A 1 101 ? 2.099 2.371 -3.470 1.00 98.06 101 PRO A CA 1
ATOM 758 C C . PRO A 1 101 ? 2.161 3.210 -4.755 1.00 98.06 101 PRO A C 1
ATOM 760 O O . PRO A 1 101 ? 2.042 4.433 -4.697 1.00 98.06 101 PRO A O 1
ATOM 763 N N . TYR A 1 102 ? 2.152 2.574 -5.925 1.00 97.56 102 TYR A N 1
ATOM 764 C CA . TYR A 1 102 ? 1.994 3.229 -7.229 1.00 97.56 102 TYR A CA 1
ATOM 765 C C . TYR A 1 102 ? 0.634 2.950 -7.841 1.00 97.56 102 TYR A C 1
ATOM 767 O O . TYR A 1 102 ? 0.173 1.813 -7.895 1.00 97.56 102 TYR A O 1
ATOM 775 N N . GLN A 1 103 ? -0.020 3.986 -8.367 1.00 96.81 103 GLN A N 1
ATOM 776 C CA . GLN A 1 103 ? -1.214 3.768 -9.176 1.00 96.81 103 GLN A CA 1
ATOM 777 C C . GLN A 1 103 ? -0.844 2.981 -10.439 1.00 96.81 103 GLN A C 1
ATOM 779 O O . GLN A 1 103 ? 0.025 3.416 -11.190 1.00 96.81 103 GLN A O 1
ATOM 784 N N . ILE A 1 104 ? -1.583 1.907 -10.714 1.00 97.38 104 ILE A N 1
ATOM 785 C CA . ILE A 1 104 ? -1.482 1.157 -11.969 1.00 97.38 104 ILE A CA 1
ATOM 786 C C . ILE A 1 104 ? -2.736 1.355 -12.813 1.00 97.38 104 ILE A C 1
ATOM 788 O O . ILE A 1 104 ? -3.833 1.600 -12.294 1.00 97.38 104 ILE A O 1
ATOM 792 N N . LYS A 1 105 ? -2.574 1.294 -14.130 1.00 96.19 105 LYS A N 1
ATOM 793 C CA . LYS A 1 105 ? -3.681 1.248 -15.084 1.00 96.19 105 LYS A CA 1
ATOM 794 C C . LYS A 1 105 ? -3.421 0.135 -16.070 1.00 96.19 105 LYS A C 1
ATOM 796 O O . LYS A 1 105 ? -2.357 0.109 -16.670 1.00 96.19 105 LYS A O 1
ATOM 801 N N . ILE A 1 106 ? -4.396 -0.744 -16.229 1.00 96.19 106 ILE A N 1
ATOM 802 C CA . ILE A 1 106 ? -4.288 -1.812 -17.206 1.00 96.19 106 ILE A CA 1
ATOM 803 C C . ILE A 1 106 ? -4.230 -1.267 -18.631 1.00 96.19 106 ILE A C 1
ATOM 805 O O . ILE A 1 106 ? -4.899 -0.271 -18.937 1.00 96.19 106 ILE A O 1
ATOM 809 N N . ASP A 1 107 ? -3.463 -1.943 -19.483 1.00 94.00 107 ASP A N 1
ATOM 810 C CA . ASP A 1 107 ? -3.514 -1.748 -20.924 1.00 94.00 107 ASP A CA 1
ATOM 811 C C . ASP A 1 107 ? -4.970 -1.901 -21.431 1.00 94.00 107 ASP A C 1
ATOM 813 O O . ASP A 1 107 ? -5.596 -2.948 -21.229 1.00 94.00 107 ASP A O 1
ATOM 817 N N . PRO A 1 108 ? -5.543 -0.877 -22.096 1.00 91.00 108 PRO A N 1
ATOM 818 C CA . PRO A 1 108 ? -6.911 -0.924 -22.613 1.00 91.00 108 PRO A CA 1
ATOM 819 C C . PRO A 1 108 ? -7.218 -2.112 -23.537 1.00 91.00 108 PRO A C 1
ATOM 821 O O . PRO A 1 108 ? -8.385 -2.488 -23.661 1.00 91.00 108 PRO A O 1
ATOM 824 N N . LEU A 1 109 ? -6.203 -2.697 -24.179 1.00 94.12 109 LEU A N 1
ATOM 825 C CA . LEU A 1 109 ? -6.336 -3.843 -25.076 1.00 94.12 109 LEU A CA 1
ATOM 826 C C . LEU A 1 109 ? -6.528 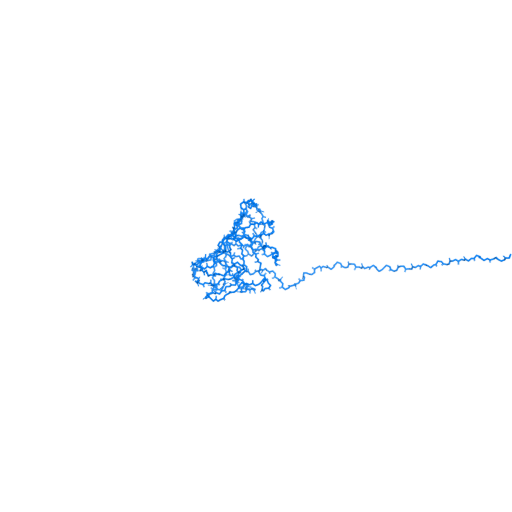-5.174 -24.331 1.00 94.12 109 LEU A C 1
ATOM 828 O O . LEU A 1 109 ? -6.987 -6.140 -24.933 1.00 94.12 109 LEU A O 1
ATOM 832 N N . GLN A 1 110 ? -6.237 -5.236 -23.027 1.00 93.25 110 GLN A N 1
ATOM 833 C CA . GLN A 1 110 ? -6.289 -6.471 -22.228 1.00 93.25 110 GLN A CA 1
ATOM 834 C C . GLN A 1 110 ? -7.612 -6.685 -21.478 1.00 93.25 110 GLN A C 1
ATOM 836 O O . GLN A 1 110 ? -7.718 -7.541 -20.594 1.00 93.25 110 GLN A O 1
ATOM 841 N N . GLY A 1 111 ? -8.639 -5.903 -21.809 1.00 91.75 111 GLY A N 1
ATOM 842 C CA . GLY A 1 111 ? -9.930 -5.961 -21.133 1.00 91.75 111 GLY A CA 1
ATOM 843 C C . GLY A 1 111 ? -9.875 -5.451 -19.688 1.00 91.75 111 GLY A C 1
ATOM 844 O O . GLY A 1 111 ? -8.861 -4.975 -19.189 1.00 91.75 111 GLY A O 1
ATOM 845 N N . ARG A 1 112 ? -11.013 -5.505 -18.995 1.00 93.00 112 ARG A N 1
ATOM 846 C CA . ARG A 1 112 ? -11.117 -5.085 -17.586 1.00 93.00 112 ARG A CA 1
ATOM 847 C C . ARG A 1 112 ? -10.896 -6.272 -16.657 1.00 93.00 112 ARG A C 1
ATOM 849 O O . ARG A 1 112 ? -11.093 -7.405 -17.077 1.00 93.00 112 ARG A O 1
ATOM 856 N N . HIS A 1 113 ? -10.531 -5.997 -15.408 1.00 94.88 113 HIS A N 1
ATOM 857 C CA . HIS A 1 113 ? -10.543 -7.001 -14.347 1.00 94.88 113 HIS A CA 1
ATOM 858 C C . HIS A 1 113 ? -11.878 -7.742 -14.285 1.00 94.88 113 HIS A C 1
ATOM 860 O O . HIS A 1 113 ? -12.947 -7.115 -14.293 1.00 94.88 113 HIS A O 1
ATOM 866 N N . VAL A 1 114 ? -11.798 -9.064 -14.173 1.00 94.75 114 VAL A N 1
ATOM 867 C CA . VAL A 1 114 ? -12.949 -9.913 -13.873 1.00 94.75 114 VAL A CA 1
ATOM 868 C C . VAL A 1 114 ? -13.063 -10.016 -12.359 1.00 94.75 114 VAL A C 1
ATOM 870 O O . VAL A 1 114 ? -12.182 -10.559 -11.700 1.00 94.75 114 VAL A O 1
ATOM 873 N N . ALA A 1 115 ? -14.146 -9.463 -11.814 1.00 95.06 115 ALA A N 1
ATOM 874 C CA . ALA A 1 115 ? -14.389 -9.469 -10.379 1.00 95.06 115 ALA A CA 1
ATOM 875 C C . ALA A 1 115 ? -14.425 -10.904 -9.834 1.00 95.06 115 ALA A C 1
ATOM 877 O O . ALA A 1 115 ? -15.203 -11.731 -10.304 1.00 95.06 115 ALA A O 1
ATOM 878 N N . GLN A 1 116 ? -13.621 -11.155 -8.809 1.00 96.75 116 GLN A N 1
ATOM 879 C CA . GLN A 1 116 ? -13.605 -12.389 -8.039 1.00 96.75 116 GLN A CA 1
ATOM 880 C C . GLN A 1 116 ? -14.506 -12.186 -6.821 1.00 96.75 116 GLN A C 1
ATOM 882 O O . GLN A 1 116 ? -14.368 -11.187 -6.109 1.00 96.75 116 GLN A O 1
ATOM 887 N N . THR A 1 117 ? -15.470 -13.077 -6.606 1.00 96.94 117 THR A N 1
ATOM 888 C CA . THR A 1 117 ? -16.463 -12.968 -5.527 1.00 96.94 117 THR A CA 1
ATOM 889 C C . THR A 1 117 ? -16.206 -13.989 -4.430 1.00 96.94 117 THR A C 1
ATOM 891 O O . THR A 1 117 ? -15.502 -14.968 -4.640 1.00 96.94 117 THR A O 1
ATOM 894 N N . ASP A 1 118 ? -16.776 -13.730 -3.252 1.00 96.12 118 ASP A N 1
ATOM 895 C CA . ASP A 1 118 ? -16.771 -14.652 -2.110 1.00 96.12 118 ASP A CA 1
ATOM 896 C C . ASP A 1 118 ? -15.381 -15.175 -1.703 1.00 96.12 118 ASP A C 1
ATOM 898 O O . ASP A 1 118 ? -15.242 -16.280 -1.181 1.00 96.12 118 ASP A O 1
ATOM 902 N N . ILE A 1 119 ? -14.344 -14.349 -1.886 1.00 97.06 119 ILE A N 1
ATOM 903 C CA . ILE A 1 119 ? -13.001 -14.639 -1.387 1.00 97.06 119 ILE A CA 1
ATOM 904 C C . ILE A 1 119 ? -13.054 -14.570 0.135 1.00 97.06 119 ILE A C 1
ATOM 906 O O . ILE A 1 119 ? -13.329 -13.510 0.707 1.00 97.06 119 ILE A O 1
ATOM 910 N N . ARG A 1 120 ? -12.775 -15.695 0.791 1.00 96.38 120 ARG A N 1
ATOM 911 C CA . ARG A 1 120 ? -12.684 -15.764 2.246 1.00 96.38 120 ARG A CA 1
ATOM 912 C C . ARG A 1 120 ? -11.335 -15.239 2.713 1.00 96.38 120 ARG A C 1
ATOM 914 O O . ARG A 1 120 ? -10.296 -15.765 2.336 1.00 96.38 120 ARG A O 1
ATOM 921 N N . VAL A 1 121 ? -11.373 -14.222 3.561 1.00 95.31 121 VAL A N 1
ATOM 922 C CA . VAL A 1 121 ? -10.212 -13.678 4.260 1.00 95.31 121 VAL A CA 1
ATOM 923 C C . VAL A 1 121 ? -10.420 -13.920 5.743 1.00 95.31 121 VAL A C 1
ATOM 925 O O . VAL A 1 121 ? -11.377 -13.418 6.332 1.00 95.31 121 VAL A O 1
ATOM 928 N N . PHE A 1 122 ? -9.506 -14.683 6.333 1.00 91.75 122 PHE A N 1
ATOM 929 C CA . PHE A 1 122 ? -9.469 -14.938 7.763 1.00 91.75 122 PHE A CA 1
ATOM 930 C C . PHE A 1 122 ? -8.238 -14.267 8.354 1.00 91.75 122 PHE A C 1
ATOM 932 O O . PHE A 1 122 ? -7.112 -14.638 8.031 1.00 91.75 122 PHE A O 1
ATOM 939 N N . ASN A 1 123 ? -8.450 -13.252 9.187 1.00 90.19 123 ASN A N 1
ATOM 940 C CA . ASN A 1 123 ? -7.362 -12.518 9.817 1.00 90.19 123 ASN A CA 1
ATOM 941 C C . ASN A 1 123 ? -7.752 -12.009 11.216 1.00 90.19 123 ASN A C 1
ATOM 943 O O . ASN A 1 123 ? -8.824 -12.317 11.741 1.00 90.19 123 ASN A O 1
ATOM 947 N N . GLN A 1 124 ? -6.890 -11.197 11.827 1.00 88.12 124 GLN A N 1
ATOM 948 C CA . GLN A 1 124 ? -7.074 -10.641 13.172 1.00 88.12 124 GLN A CA 1
ATOM 949 C C . GLN A 1 124 ? -8.327 -9.757 13.335 1.00 88.12 124 GLN A C 1
ATOM 951 O O . GLN A 1 124 ? -8.742 -9.460 14.456 1.00 88.12 124 GLN A O 1
ATOM 956 N N . PHE A 1 125 ? -8.954 -9.328 12.237 1.00 91.12 125 PHE A N 1
ATOM 957 C CA . PHE A 1 125 ? -10.200 -8.558 12.257 1.00 91.12 125 PHE A CA 1
ATOM 958 C C . PHE A 1 125 ? -11.455 -9.415 12.052 1.00 91.12 125 PHE A C 1
ATOM 960 O O . PHE A 1 125 ? -12.571 -8.919 12.258 1.00 91.12 125 PHE A O 1
ATOM 967 N N . GLY A 1 126 ? -11.281 -10.700 11.744 1.00 88.94 126 GLY A N 1
ATOM 968 C CA . GLY A 1 126 ? -12.329 -11.708 11.681 1.00 88.94 126 GLY A CA 1
ATOM 969 C C . GLY A 1 126 ? -12.275 -12.555 10.414 1.00 88.94 126 GLY A C 1
ATOM 970 O O . GLY A 1 126 ? -11.315 -12.528 9.649 1.00 88.94 126 GLY A O 1
ATOM 971 N N . ASP A 1 127 ? -13.358 -13.297 10.211 1.00 94.00 127 ASP A N 1
ATOM 972 C CA . ASP A 1 127 ? -13.623 -14.099 9.021 1.00 94.00 127 ASP A CA 1
ATOM 973 C C . ASP A 1 127 ? -14.619 -13.352 8.133 1.00 94.00 127 ASP A C 1
ATOM 975 O O . ASP A 1 127 ? -15.769 -13.129 8.527 1.00 94.00 127 ASP A O 1
ATOM 979 N N . ILE A 1 128 ? -14.165 -12.886 6.973 1.00 95.88 128 ILE A N 1
ATOM 980 C CA . ILE A 1 128 ? -14.973 -12.075 6.065 1.00 95.88 128 ILE A CA 1
ATOM 981 C C . ILE A 1 128 ? -14.931 -12.632 4.648 1.00 95.88 128 ILE A C 1
ATOM 983 O O . ILE A 1 128 ? -13.917 -13.148 4.188 1.00 95.88 128 ILE A O 1
ATOM 987 N N . LEU A 1 129 ? -16.036 -12.456 3.927 1.00 97.88 129 LEU A N 1
ATOM 988 C CA . LEU A 1 129 ? -16.097 -12.678 2.488 1.00 97.88 129 LEU A CA 1
ATOM 989 C C . LEU A 1 129 ? -15.979 -11.337 1.775 1.00 97.88 129 LEU A C 1
ATOM 991 O O . LEU A 1 129 ? -16.698 -10.385 2.101 1.00 97.88 129 LEU A O 1
ATOM 995 N N . VAL A 1 130 ? -15.092 -11.258 0.790 1.00 98.31 130 VAL A N 1
ATOM 996 C CA . VAL A 1 130 ? -14.907 -10.064 -0.032 1.00 98.31 130 VAL A CA 1
ATOM 997 C C . VAL A 1 130 ? -15.017 -10.363 -1.513 1.00 98.31 130 VAL A C 1
ATOM 999 O O . VAL A 1 130 ? -14.849 -11.487 -1.970 1.00 98.31 130 VAL A O 1
ATOM 1002 N N . SER A 1 131 ? -15.318 -9.322 -2.277 1.00 98.38 131 SER A N 1
ATOM 1003 C CA . SER A 1 131 ? -15.247 -9.346 -3.730 1.00 98.38 131 SER A CA 1
ATOM 1004 C C . SER A 1 131 ? -14.312 -8.255 -4.223 1.00 98.38 131 SER A C 1
ATOM 1006 O O . SER A 1 131 ? -14.389 -7.107 -3.758 1.00 98.38 131 SER A O 1
ATOM 1008 N N . THR A 1 132 ? -13.459 -8.597 -5.181 1.00 98.44 132 THR A N 1
ATOM 1009 C CA . THR A 1 132 ? -12.644 -7.620 -5.899 1.00 98.44 132 THR A CA 1
ATOM 1010 C C . THR A 1 132 ? -13.516 -6.827 -6.875 1.00 98.44 132 THR A C 1
ATOM 1012 O O . THR A 1 132 ? -14.591 -7.252 -7.297 1.00 98.44 132 THR A O 1
ATOM 1015 N N . ILE A 1 133 ? -13.098 -5.602 -7.184 1.00 97.88 133 ILE A N 1
ATOM 1016 C CA . ILE A 1 133 ? -13.833 -4.681 -8.062 1.00 97.88 133 ILE A CA 1
ATOM 1017 C C . ILE A 1 133 ? -12.994 -4.342 -9.288 1.00 97.88 133 ILE A C 1
ATOM 1019 O O . ILE A 1 133 ? -13.496 -4.352 -10.406 1.00 97.88 133 ILE A O 1
ATOM 1023 N N . LYS A 1 134 ? -11.738 -3.958 -9.059 1.00 97.31 134 LYS A N 1
ATOM 1024 C CA . LYS A 1 134 ? -10.744 -3.615 -10.078 1.00 97.31 134 LYS A CA 1
ATOM 1025 C C . LYS A 1 134 ? -9.377 -3.468 -9.433 1.00 97.31 134 LYS A C 1
ATOM 1027 O O . LYS A 1 134 ? -9.302 -3.213 -8.231 1.00 97.31 134 LYS A O 1
ATOM 1032 N N . GLU A 1 135 ? -8.335 -3.493 -10.239 1.00 97.94 135 GLU A N 1
ATOM 1033 C CA . GLU A 1 135 ? -6.981 -3.136 -9.838 1.00 97.94 135 GLU A CA 1
ATOM 1034 C C . GLU A 1 135 ? -6.927 -1.673 -9.356 1.00 97.94 135 GLU A C 1
ATOM 1036 O O . GLU A 1 135 ? -7.634 -0.788 -9.862 1.00 97.94 135 GLU A O 1
ATOM 1041 N N . ASP A 1 136 ? -6.113 -1.405 -8.335 1.00 98.19 136 ASP A N 1
ATOM 1042 C CA . ASP A 1 136 ? -5.939 -0.070 -7.750 1.00 98.19 136 ASP A CA 1
ATOM 1043 C C . ASP A 1 136 ? -4.489 0.408 -7.818 1.00 98.19 136 ASP A C 1
ATOM 1045 O O . ASP A 1 136 ? -4.229 1.541 -8.239 1.00 98.19 136 ASP A O 1
ATOM 1049 N N . ARG A 1 137 ? -3.557 -0.424 -7.346 1.00 98.56 137 ARG A N 1
ATOM 1050 C CA . ARG A 1 137 ? -2.147 -0.064 -7.173 1.00 98.56 137 ARG A CA 1
ATOM 1051 C C . ARG A 1 137 ? -1.251 -1.296 -7.121 1.00 98.56 137 ARG A C 1
ATOM 1053 O O . ARG A 1 137 ? -1.735 -2.371 -6.785 1.00 98.56 137 ARG A O 1
ATOM 1060 N N . ILE A 1 138 ? 0.031 -1.091 -7.388 1.00 98.62 138 ILE A N 1
ATOM 1061 C CA . ILE A 1 138 ? 1.106 -2.002 -6.992 1.00 98.62 138 ILE A CA 1
ATOM 1062 C C . ILE A 1 138 ? 1.817 -1.415 -5.764 1.00 98.62 138 ILE A C 1
ATOM 1064 O O . ILE A 1 138 ? 1.909 -0.191 -5.656 1.00 98.62 138 ILE A O 1
ATOM 1068 N N . LEU A 1 139 ? 2.264 -2.248 -4.830 1.00 98.56 139 LEU A N 1
ATOM 1069 C CA . LEU A 1 139 ? 3.124 -1.870 -3.710 1.00 98.56 139 LEU A CA 1
ATOM 1070 C C . LEU A 1 139 ? 4.519 -2.423 -3.974 1.00 98.56 139 LEU A C 1
ATOM 1072 O O . LEU A 1 139 ? 4.650 -3.606 -4.282 1.00 98.56 139 LEU A O 1
ATOM 1076 N N . LEU A 1 140 ? 5.524 -1.561 -3.879 1.00 97.62 140 LEU A N 1
ATOM 1077 C CA . LEU A 1 140 ? 6.921 -1.923 -4.074 1.00 97.62 140 LEU A CA 1
ATOM 1078 C C . LEU A 1 140 ? 7.678 -1.835 -2.751 1.00 97.62 140 LEU A C 1
ATOM 1080 O O . LEU A 1 140 ? 7.540 -0.804 -2.093 1.00 97.62 140 LEU A O 1
ATOM 1084 N N . PRO A 1 141 ? 8.528 -2.816 -2.419 1.00 97.75 141 PRO A N 1
ATOM 1085 C CA . PRO A 1 141 ? 9.542 -2.674 -1.385 1.00 97.75 141 PRO A CA 1
ATOM 1086 C C . PRO A 1 141 ? 10.389 -1.419 -1.614 1.00 97.75 141 PRO A C 1
ATOM 1088 O O . PRO A 1 141 ? 10.823 -1.138 -2.737 1.00 97.75 141 PRO A O 1
ATOM 1091 N N . ALA A 1 142 ? 10.590 -0.650 -0.551 1.00 97.44 142 ALA A N 1
ATOM 1092 C CA . ALA A 1 142 ? 11.252 0.642 -0.590 1.00 97.44 142 ALA A CA 1
ATOM 1093 C C . ALA A 1 142 ? 12.050 0.892 0.691 1.00 97.44 142 ALA A C 1
ATOM 1095 O O . ALA A 1 142 ? 11.705 0.387 1.754 1.00 97.44 142 ALA A O 1
ATOM 1096 N N . ILE A 1 143 ? 13.074 1.737 0.594 1.00 97.88 143 ILE A N 1
ATOM 1097 C CA . ILE A 1 143 ? 13.777 2.306 1.748 1.00 97.88 143 ILE A CA 1
ATOM 1098 C C . ILE A 1 143 ? 13.407 3.780 1.867 1.00 97.88 143 ILE A C 1
ATOM 1100 O O . ILE A 1 143 ? 13.309 4.484 0.854 1.00 97.88 143 ILE A O 1
ATOM 1104 N N . LYS A 1 144 ? 13.240 4.267 3.101 1.00 96.81 144 LYS A N 1
ATOM 1105 C CA . LYS A 1 144 ? 13.009 5.689 3.377 1.00 96.81 144 LYS A CA 1
ATOM 1106 C C . LYS A 1 144 ? 14.007 6.284 4.363 1.00 96.81 144 LYS A C 1
ATOM 1108 O O . LYS A 1 144 ? 14.419 5.630 5.315 1.00 96.81 144 LYS A O 1
ATOM 1113 N N . ASP A 1 145 ? 14.249 7.580 4.207 1.00 97.25 145 ASP A N 1
ATOM 1114 C CA . ASP A 1 145 ? 14.831 8.436 5.235 1.00 97.25 145 ASP A CA 1
ATOM 1115 C C . ASP A 1 145 ? 13.852 9.569 5.569 1.00 97.25 145 ASP A C 1
ATOM 1117 O O . ASP A 1 145 ? 13.465 10.370 4.713 1.00 97.25 145 ASP A O 1
ATOM 1121 N N . ALA A 1 146 ? 13.423 9.621 6.831 1.00 94.56 146 ALA A N 1
ATOM 1122 C CA . ALA A 1 146 ? 12.390 10.550 7.288 1.00 94.56 146 ALA A CA 1
ATOM 1123 C C . ALA A 1 146 ? 12.857 12.015 7.362 1.00 94.56 146 ALA A C 1
ATOM 1125 O O . ALA A 1 146 ? 12.017 12.901 7.504 1.00 94.56 146 ALA A O 1
ATOM 1126 N N . LEU A 1 147 ? 14.168 12.263 7.290 1.00 94.06 147 LEU A N 1
ATOM 1127 C CA . LEU A 1 147 ? 14.784 13.589 7.363 1.00 94.06 147 LEU A CA 1
ATOM 1128 C C . LEU A 1 147 ? 15.294 14.070 5.994 1.00 94.06 147 LEU A C 1
ATOM 1130 O O . LEU A 1 147 ? 15.944 15.112 5.907 1.00 94.06 147 LEU A O 1
ATOM 1134 N N . GLY A 1 148 ? 14.993 13.333 4.922 1.00 93.94 148 GLY A N 1
ATOM 1135 C CA . GLY A 1 148 ? 15.379 13.690 3.560 1.00 93.94 148 GLY A CA 1
ATOM 1136 C C . GLY A 1 148 ? 16.832 13.364 3.209 1.00 93.94 148 GLY A C 1
ATOM 1137 O O . GLY A 1 148 ? 17.363 13.913 2.239 1.00 93.94 148 GLY A O 1
ATOM 1138 N N . GLY A 1 149 ? 17.474 12.487 3.981 1.00 95.19 149 GLY A N 1
ATOM 1139 C CA . GLY A 1 149 ? 18.802 11.945 3.721 1.00 95.19 149 GLY A CA 1
ATOM 1140 C C . GLY A 1 149 ? 18.878 11.062 2.465 1.00 95.19 149 GLY A C 1
ATOM 1141 O O . GLY A 1 149 ? 17.871 10.833 1.785 1.00 95.19 149 GLY A O 1
ATOM 1142 N N . PRO A 1 150 ? 20.086 10.591 2.108 1.00 95.12 150 PRO A N 1
ATOM 1143 C CA . PRO A 1 150 ? 20.289 9.716 0.960 1.00 95.12 150 PRO A CA 1
ATOM 1144 C C . PRO A 1 150 ? 19.680 8.331 1.200 1.00 95.12 150 PRO A C 1
ATOM 1146 O O . PRO A 1 150 ? 19.771 7.776 2.291 1.00 95.12 150 PRO A O 1
ATOM 1149 N N . VAL A 1 151 ? 19.109 7.757 0.146 1.00 96.19 151 VAL A N 1
ATOM 1150 C CA . VAL A 1 151 ? 18.474 6.434 0.142 1.00 96.19 151 VAL A CA 1
ATOM 1151 C C . VAL A 1 151 ? 18.821 5.709 -1.152 1.00 96.19 151 VAL A C 1
ATOM 1153 O O . VAL A 1 151 ? 19.022 6.345 -2.186 1.00 96.19 151 VAL A O 1
ATOM 1156 N N . ASN A 1 152 ? 18.860 4.381 -1.096 1.00 95.75 152 ASN A N 1
ATOM 1157 C CA . ASN A 1 152 ? 18.987 3.515 -2.264 1.00 95.75 152 ASN A CA 1
ATOM 1158 C C . ASN A 1 152 ? 17.860 2.487 -2.241 1.00 95.75 152 ASN A C 1
ATOM 1160 O O . ASN A 1 152 ? 17.401 2.102 -1.167 1.00 95.75 152 ASN A O 1
ATOM 1164 N N . ALA A 1 153 ? 17.422 2.056 -3.423 1.00 95.31 153 ALA A N 1
ATOM 1165 C CA . ALA A 1 153 ? 16.419 1.008 -3.529 1.00 95.31 153 ALA A CA 1
ATOM 1166 C C . ALA A 1 153 ? 16.947 -0.284 -2.879 1.00 95.31 153 ALA A C 1
ATOM 1168 O O . ALA A 1 153 ? 18.134 -0.594 -3.050 1.00 95.31 153 ALA A O 1
ATOM 1169 N N . PRO A 1 154 ? 16.104 -1.033 -2.151 1.00 95.19 154 PRO A N 1
ATOM 1170 C CA . PRO A 1 154 ? 16.530 -2.297 -1.575 1.00 95.19 154 PRO A CA 1
ATOM 1171 C C . PRO A 1 154 ? 16.785 -3.318 -2.694 1.00 95.19 154 PRO A C 1
ATOM 1173 O O . PRO A 1 154 ? 16.062 -3.352 -3.694 1.00 95.19 154 PRO A O 1
ATOM 1176 N N . THR A 1 155 ? 17.822 -4.144 -2.548 1.00 93.19 155 THR A N 1
ATOM 1177 C CA . THR A 1 155 ? 18.031 -5.289 -3.444 1.00 93.19 155 THR A CA 1
ATOM 1178 C C . THR A 1 155 ? 17.082 -6.418 -3.056 1.00 93.19 155 THR A C 1
ATOM 1180 O O . THR A 1 155 ? 16.732 -6.567 -1.887 1.00 93.19 155 THR A O 1
ATOM 1183 N N . ALA A 1 156 ? 16.657 -7.226 -4.029 1.00 88.75 156 ALA A N 1
ATOM 1184 C CA . ALA A 1 156 ? 15.627 -8.243 -3.810 1.00 88.75 156 ALA A CA 1
ATOM 1185 C C . ALA A 1 156 ? 15.994 -9.294 -2.741 1.00 88.75 156 ALA A C 1
ATOM 1187 O O . ALA A 1 156 ? 15.097 -9.883 -2.149 1.00 88.75 156 ALA A O 1
ATOM 1188 N N . ASP A 1 157 ? 17.285 -9.528 -2.503 1.00 89.88 157 ASP A N 1
ATOM 1189 C CA . ASP A 1 157 ? 17.838 -10.463 -1.519 1.00 89.88 157 ASP A CA 1
ATOM 1190 C C . ASP A 1 157 ? 18.054 -9.850 -0.123 1.00 89.88 157 ASP A C 1
ATOM 1192 O O . ASP A 1 157 ? 18.310 -10.584 0.830 1.00 89.88 157 ASP A O 1
ATOM 1196 N N . ALA A 1 158 ? 17.933 -8.526 0.020 1.00 91.25 158 ALA A N 1
ATOM 1197 C CA . ALA A 1 158 ? 18.163 -7.828 1.285 1.00 91.25 158 ALA A CA 1
ATOM 1198 C C . ALA A 1 158 ? 16.946 -7.823 2.228 1.00 91.25 158 ALA A C 1
ATOM 1200 O O . ALA A 1 158 ? 17.083 -7.406 3.375 1.00 91.25 158 ALA A O 1
ATOM 1201 N N . HIS A 1 159 ? 15.769 -8.256 1.765 1.00 93.19 159 HIS A N 1
ATOM 1202 C CA . HIS A 1 159 ? 14.524 -8.198 2.534 1.00 93.19 159 HIS A CA 1
ATOM 1203 C C . HIS A 1 159 ? 13.569 -9.355 2.214 1.00 93.19 159 HIS A C 1
ATOM 1205 O O . HIS A 1 159 ? 13.604 -9.949 1.134 1.00 93.19 159 HIS A O 1
ATOM 1211 N N . GLY A 1 160 ? 12.663 -9.628 3.155 1.00 92.38 160 GLY A N 1
ATOM 1212 C CA . GLY A 1 160 ? 11.609 -10.638 3.024 1.00 92.38 160 GLY A CA 1
ATOM 1213 C C . GLY A 1 160 ? 10.367 -10.186 2.257 1.00 92.38 160 GLY A C 1
ATOM 1214 O O . GLY A 1 160 ? 9.594 -11.032 1.828 1.00 92.38 160 GLY A O 1
ATOM 1215 N N . VAL A 1 161 ? 10.191 -8.875 2.067 1.00 94.25 161 VAL A N 1
ATOM 1216 C CA . VAL A 1 161 ? 8.936 -8.285 1.572 1.00 94.25 161 VAL A CA 1
ATOM 1217 C C . VAL A 1 161 ? 8.725 -8.507 0.067 1.00 94.25 161 VAL A C 1
ATOM 1219 O O . VAL A 1 161 ? 9.640 -8.305 -0.743 1.00 94.25 161 VAL A O 1
ATOM 1222 N N . ASP A 1 162 ? 7.513 -8.898 -0.318 1.00 96.62 162 ASP A N 1
ATOM 1223 C CA . ASP A 1 162 ? 7.085 -9.057 -1.712 1.00 96.62 162 ASP A CA 1
ATOM 1224 C C . ASP A 1 162 ? 6.683 -7.741 -2.397 1.00 96.62 162 ASP A C 1
ATOM 1226 O O . ASP A 1 162 ? 6.386 -6.725 -1.763 1.00 96.62 162 ASP A O 1
ATOM 1230 N N . HIS A 1 163 ? 6.617 -7.768 -3.731 1.00 98.00 163 HIS A N 1
ATOM 1231 C CA . HIS A 1 163 ? 5.765 -6.821 -4.452 1.00 98.00 163 HIS A CA 1
ATOM 1232 C C . HIS A 1 163 ? 4.307 -7.247 -4.270 1.00 98.00 163 HIS A C 1
ATOM 1234 O O . HIS A 1 163 ? 4.001 -8.438 -4.264 1.00 98.00 163 HIS A O 1
ATOM 1240 N N . TYR A 1 164 ? 3.380 -6.288 -4.228 1.00 98.56 164 TYR A N 1
ATOM 1241 C CA . TYR A 1 164 ? 1.951 -6.598 -4.101 1.00 98.56 164 TYR A CA 1
ATOM 1242 C C . TYR A 1 164 ? 1.099 -5.934 -5.167 1.00 98.56 164 TYR A C 1
ATOM 1244 O O . TYR A 1 164 ? 1.157 -4.718 -5.337 1.00 98.56 164 TYR A O 1
ATOM 1252 N N . LYS A 1 165 ? 0.212 -6.686 -5.821 1.00 98.62 165 LYS A N 1
ATOM 1253 C CA . LYS A 1 165 ? -0.858 -6.121 -6.654 1.00 98.62 165 LYS A CA 1
ATOM 1254 C C . LYS A 1 165 ? -2.131 -6.028 -5.827 1.00 98.62 165 LYS A C 1
ATOM 1256 O O . LYS A 1 165 ? -2.623 -7.005 -5.279 1.00 98.62 165 LYS A O 1
ATOM 1261 N N . CYS A 1 166 ? -2.667 -4.819 -5.716 1.00 98.75 166 CYS A N 1
ATOM 1262 C CA . CYS A 1 166 ? -3.834 -4.539 -4.895 1.00 98.75 166 CYS A CA 1
ATOM 1263 C C . CYS A 1 166 ? -5.069 -4.266 -5.744 1.00 98.75 166 CYS A C 1
ATOM 1265 O O . CYS A 1 166 ? -5.088 -3.377 -6.604 1.00 98.75 166 CYS A O 1
ATOM 1267 N N . TYR A 1 167 ? -6.151 -4.946 -5.394 1.00 98.75 167 TYR A N 1
ATOM 1268 C CA . TYR A 1 167 ? -7.475 -4.789 -5.967 1.00 98.75 167 TYR A CA 1
ATOM 1269 C C . TYR A 1 167 ? -8.365 -4.052 -4.980 1.00 98.75 167 TYR A C 1
ATOM 1271 O O . TYR A 1 167 ? -8.376 -4.348 -3.787 1.00 98.75 167 TYR A O 1
ATOM 1279 N N . LYS A 1 168 ? -9.181 -3.113 -5.466 1.00 98.62 168 LYS A N 1
ATOM 1280 C CA . LYS A 1 168 ? -10.282 -2.578 -4.664 1.00 98.62 168 LYS A CA 1
ATOM 1281 C C . LYS A 1 168 ? -11.181 -3.726 -4.245 1.00 98.62 168 LYS A C 1
ATOM 1283 O O . LYS A 1 168 ? -11.714 -4.414 -5.110 1.00 98.62 168 LYS A O 1
ATOM 1288 N N . ALA A 1 169 ? -11.385 -3.866 -2.945 1.00 98.31 169 ALA A N 1
ATOM 1289 C CA . ALA A 1 169 ? -12.212 -4.906 -2.367 1.00 98.31 169 ALA A CA 1
ATOM 1290 C C . ALA A 1 169 ? -13.371 -4.289 -1.583 1.00 98.31 169 ALA A C 1
ATOM 1292 O O . ALA A 1 169 ? -13.270 -3.205 -1.000 1.00 98.31 169 ALA A O 1
ATOM 1293 N N . LYS A 1 170 ? -14.494 -4.996 -1.578 1.00 98.00 170 LYS A N 1
ATOM 1294 C CA . LYS A 1 170 ? -15.640 -4.725 -0.710 1.00 98.00 170 LYS A CA 1
ATOM 1295 C C . LYS A 1 170 ? -16.107 -6.036 -0.101 1.00 98.00 170 LYS A C 1
ATOM 1297 O O . LYS A 1 170 ? -15.803 -7.093 -0.637 1.00 98.00 170 LYS A O 1
ATOM 1302 N N . LEU A 1 171 ? -16.884 -5.954 0.973 1.00 98.12 171 LEU A N 1
ATOM 1303 C CA . LEU A 1 171 ? -17.631 -7.109 1.459 1.00 98.12 171 LEU A CA 1
ATOM 1304 C C . LEU A 1 171 ? -18.466 -7.717 0.327 1.00 98.12 171 LEU A C 1
ATOM 1306 O O . LEU A 1 171 ? -19.025 -6.976 -0.496 1.00 98.12 171 LEU A O 1
ATOM 1310 N N . ALA A 1 172 ? -18.508 -9.045 0.292 1.00 97.19 172 ALA A N 1
ATOM 1311 C CA . ALA A 1 172 ? -19.319 -9.788 -0.653 1.00 97.19 172 ALA A CA 1
ATOM 1312 C C . ALA A 1 172 ? -20.797 -9.399 -0.524 1.00 97.19 172 ALA A C 1
ATOM 1314 O O . ALA A 1 172 ? -21.252 -8.845 0.484 1.00 97.19 172 ALA A O 1
ATOM 1315 N N . LYS A 1 173 ? -21.558 -9.638 -1.592 1.00 95.25 173 LYS A N 1
ATOM 1316 C CA . LYS A 1 173 ? -22.991 -9.356 -1.566 1.00 95.25 173 LYS A CA 1
ATOM 1317 C C . LYS A 1 173 ? -23.642 -10.231 -0.489 1.00 95.25 173 LYS A C 1
ATOM 1319 O O . LYS A 1 173 ? -23.275 -11.385 -0.331 1.00 95.25 173 LYS A O 1
ATOM 1324 N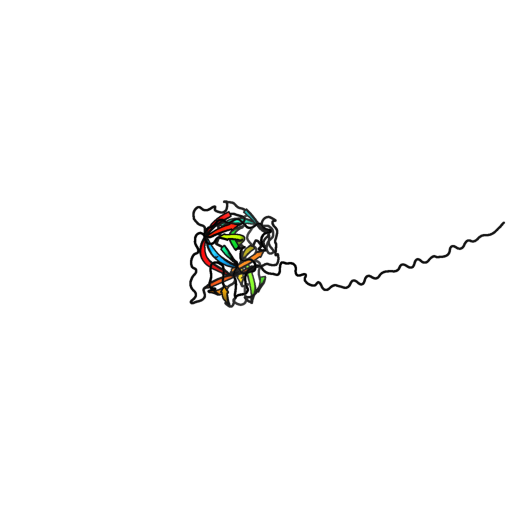 N . ASP A 1 174 ? -24.578 -9.654 0.259 1.00 94.19 174 ASP A N 1
ATOM 1325 C CA . ASP A 1 174 ? -25.354 -10.347 1.295 1.00 94.19 174 ASP A CA 1
ATOM 1326 C C . ASP A 1 174 ? -24.525 -10.887 2.488 1.00 94.19 174 ASP A C 1
ATOM 1328 O O . ASP A 1 174 ? -25.074 -11.532 3.381 1.00 94.19 174 ASP A O 1
ATOM 1332 N N . SER A 1 175 ? -23.229 -10.551 2.585 1.00 94.56 175 SER A N 1
ATOM 1333 C CA . SER A 1 175 ? -22.410 -10.876 3.758 1.00 94.56 175 SER A CA 1
ATOM 1334 C C . SER A 1 175 ? -22.729 -9.960 4.954 1.00 94.56 175 SER A C 1
ATOM 1336 O O . SER A 1 175 ? -23.163 -8.813 4.771 1.00 94.56 175 SER A O 1
ATOM 1338 N N . PRO A 1 176 ? -22.440 -10.390 6.199 1.00 94.62 176 PRO A N 1
ATOM 1339 C CA . PRO A 1 176 ? -22.550 -9.525 7.369 1.00 94.62 176 PRO A CA 1
ATOM 1340 C C . PRO A 1 176 ? -21.748 -8.229 7.213 1.00 94.62 176 PRO A C 1
ATOM 1342 O O . PRO A 1 176 ? -20.687 -8.199 6.584 1.00 94.62 176 PRO A O 1
ATOM 1345 N N . LYS A 1 177 ? -22.238 -7.143 7.821 1.00 95.00 177 LYS A N 1
ATOM 1346 C CA . LYS A 1 177 ? -21.485 -5.883 7.883 1.00 95.00 177 LYS A CA 1
ATOM 1347 C C . LYS A 1 177 ? -20.194 -6.091 8.670 1.00 95.00 177 LYS A C 1
ATOM 1349 O O . LYS A 1 177 ? -20.196 -6.743 9.710 1.00 95.00 177 LYS A O 1
ATOM 1354 N N . PHE A 1 178 ? -19.124 -5.438 8.226 1.00 96.31 178 PHE A N 1
ATOM 1355 C CA . PHE A 1 178 ? -17.872 -5.417 8.970 1.00 96.31 178 PHE A CA 1
ATOM 1356 C C . PHE A 1 178 ? -18.085 -4.710 10.309 1.00 96.31 178 PHE A C 1
ATOM 1358 O O . PHE A 1 178 ? -18.482 -3.540 10.361 1.00 96.31 178 PHE A O 1
ATOM 1365 N N . ALA A 1 179 ? -17.830 -5.432 11.392 1.00 95.12 179 ALA A N 1
ATOM 1366 C CA . ALA A 1 179 ? -17.871 -4.871 12.724 1.00 95.12 179 ALA A CA 1
ATOM 1367 C C . ALA A 1 179 ? -16.571 -4.093 12.962 1.00 95.12 179 ALA A C 1
ATOM 1369 O O . ALA A 1 179 ? -15.481 -4.648 12.859 1.00 95.12 179 ALA A O 1
ATOM 1370 N N . LYS A 1 180 ? -16.694 -2.797 13.267 1.00 95.50 180 LYS A N 1
ATOM 1371 C CA . LYS A 1 180 ? -15.538 -1.925 13.510 1.00 95.50 180 LYS A CA 1
ATOM 1372 C C . LYS A 1 180 ? -14.665 -2.483 14.636 1.00 95.50 180 LYS A C 1
ATOM 1374 O O . LYS A 1 180 ? -15.166 -3.137 15.557 1.00 95.50 180 LYS A O 1
ATOM 1379 N N . ARG A 1 181 ? -13.367 -2.213 14.554 1.00 95.88 181 ARG A N 1
ATOM 1380 C CA . ARG A 1 181 ? -12.362 -2.618 15.542 1.00 95.88 181 ARG A CA 1
ATOM 1381 C C . ARG A 1 181 ? -11.529 -1.406 15.918 1.00 95.88 181 ARG A C 1
ATOM 1383 O O . ARG A 1 181 ? -11.312 -0.545 15.070 1.00 95.88 181 ARG A O 1
ATOM 1390 N N . SER A 1 182 ? -11.066 -1.361 17.156 1.00 97.12 182 SER A N 1
ATOM 1391 C CA . SER A 1 182 ? -10.097 -0.365 17.601 1.00 97.12 182 SER A CA 1
ATOM 1392 C C . SER A 1 182 ? -8.790 -1.081 17.909 1.00 97.12 182 SER A C 1
ATOM 1394 O O . SER A 1 182 ? -8.809 -2.132 18.548 1.00 97.12 182 SER A O 1
ATOM 1396 N N . VAL A 1 183 ? -7.681 -0.538 17.420 1.00 97.62 183 VAL A N 1
ATOM 1397 C CA . VAL A 1 183 ? -6.326 -1.078 17.616 1.00 97.62 183 VAL A CA 1
ATOM 1398 C C . VAL A 1 183 ? -5.373 0.047 17.974 1.00 97.62 183 VAL A C 1
ATOM 1400 O O . VAL A 1 183 ? -5.625 1.197 17.612 1.00 97.62 183 VAL A O 1
ATOM 1403 N N . THR A 1 184 ? -4.285 -0.259 18.669 1.00 98.06 184 THR A N 1
ATOM 1404 C CA . THR A 1 184 ? -3.167 0.680 18.808 1.00 98.06 184 THR A CA 1
ATOM 1405 C C . THR A 1 184 ? -2.155 0.420 17.710 1.00 98.06 184 THR A C 1
ATOM 1407 O O . THR A 1 184 ? -1.899 -0.733 17.378 1.00 98.06 184 THR A O 1
ATOM 1410 N N . ILE A 1 185 ? -1.603 1.483 17.136 1.00 97.94 185 ILE A N 1
ATOM 1411 C CA . ILE A 1 185 ? -0.587 1.397 16.092 1.00 97.94 185 ILE A CA 1
ATOM 1412 C C . ILE A 1 185 ? 0.539 2.355 16.452 1.00 97.94 185 ILE A C 1
ATOM 1414 O O . ILE A 1 185 ? 0.275 3.530 16.727 1.00 97.94 185 ILE A O 1
ATOM 1418 N N . ALA A 1 186 ? 1.762 1.843 16.441 1.00 97.50 186 ALA A N 1
ATOM 1419 C CA . ALA A 1 186 ? 2.981 2.634 16.391 1.00 97.50 186 ALA A CA 1
ATOM 1420 C C . ALA A 1 186 ? 3.717 2.347 15.084 1.00 97.50 186 ALA A C 1
ATOM 1422 O O . ALA A 1 186 ? 3.723 1.218 14.602 1.00 97.50 186 ALA A O 1
ATOM 1423 N N . ASP A 1 187 ? 4.345 3.365 14.519 1.00 96.81 187 ASP A N 1
ATOM 1424 C CA . ASP A 1 187 ? 5.295 3.210 13.422 1.00 96.81 187 ASP A CA 1
ATOM 1425 C C . ASP A 1 187 ? 6.339 4.331 13.493 1.00 96.81 187 ASP A C 1
ATOM 1427 O O . ASP A 1 187 ? 6.338 5.152 14.407 1.00 96.81 187 ASP A O 1
ATOM 1431 N N . GLN A 1 188 ? 7.224 4.416 12.506 1.00 95.56 188 GLN A N 1
ATOM 1432 C CA . GLN A 1 188 ? 8.295 5.418 12.489 1.00 95.56 188 GLN A CA 1
ATOM 1433 C C . GLN A 1 188 ? 7.821 6.883 12.359 1.00 95.56 188 GLN A C 1
ATOM 1435 O O . GLN A 1 188 ? 8.636 7.796 12.490 1.00 95.56 188 GLN A O 1
ATOM 1440 N N . PHE A 1 189 ? 6.542 7.141 12.078 1.00 95.06 189 PHE A N 1
ATOM 1441 C CA . PHE A 1 189 ? 5.934 8.476 12.097 1.00 95.06 189 PHE A CA 1
ATOM 1442 C C . PHE A 1 189 ? 5.016 8.692 13.303 1.00 95.06 189 PHE A C 1
ATOM 1444 O O . PHE A 1 189 ? 4.748 9.846 13.644 1.00 95.06 189 PHE A O 1
ATOM 1451 N N . GLU A 1 190 ? 4.570 7.617 13.944 1.00 91.19 190 GLU A N 1
ATOM 1452 C CA . GLU A 1 190 ? 3.581 7.596 15.011 1.00 91.19 190 GLU A CA 1
ATOM 1453 C C . GLU A 1 190 ? 4.163 7.006 16.294 1.00 91.19 190 GLU A C 1
ATOM 1455 O O . GLU A 1 190 ? 3.891 5.868 16.681 1.00 91.19 190 GLU A O 1
ATOM 1460 N N . LEU A 1 191 ? 4.966 7.832 16.969 1.00 90.44 191 LEU A N 1
ATOM 1461 C CA . LEU A 1 191 ? 5.472 7.576 18.313 1.00 90.44 191 LEU A CA 1
ATOM 1462 C C . LEU A 1 191 ? 5.131 8.767 19.226 1.00 90.44 191 LEU A C 1
ATOM 1464 O O . LEU A 1 191 ? 5.501 9.899 18.902 1.00 90.44 191 LEU A O 1
ATOM 1468 N N . PRO A 1 192 ? 4.453 8.542 20.370 1.00 92.81 192 PRO A N 1
ATOM 1469 C CA . PRO A 1 192 ? 3.963 7.253 20.878 1.00 92.81 192 PRO A CA 1
ATOM 1470 C C . PRO A 1 192 ? 2.784 6.683 20.064 1.00 92.81 192 PRO A C 1
ATOM 1472 O O . PRO A 1 192 ? 2.162 7.396 19.278 1.00 92.81 192 PRO A O 1
ATOM 1475 N N . ALA A 1 193 ? 2.458 5.405 20.297 1.00 96.38 193 ALA A N 1
ATOM 1476 C CA . ALA A 1 193 ? 1.360 4.709 19.625 1.00 96.38 193 ALA A CA 1
ATOM 1477 C C . ALA A 1 193 ? 0.020 5.464 19.735 1.00 96.38 193 ALA A C 1
ATOM 1479 O O . ALA A 1 193 ? -0.355 5.940 20.812 1.00 96.38 193 ALA A O 1
ATOM 1480 N N . LYS A 1 194 ? -0.754 5.488 18.645 1.00 96.44 194 LYS A N 1
ATOM 1481 C CA . LYS A 1 194 ? -2.114 6.056 18.596 1.00 96.44 194 LYS A CA 1
ATOM 1482 C C . LYS A 1 194 ? -3.168 4.965 18.453 1.00 96.44 194 LYS A C 1
ATOM 1484 O O . LYS A 1 194 ? -2.925 3.903 17.885 1.00 96.44 194 LYS A O 1
ATOM 1489 N N . THR A 1 195 ? -4.384 5.233 18.926 1.00 98.12 195 THR A N 1
ATOM 1490 C CA . THR A 1 195 ? -5.529 4.333 18.711 1.00 98.12 195 THR A CA 1
ATOM 1491 C C . THR A 1 195 ? -6.233 4.637 17.388 1.00 98.12 195 THR A C 1
ATOM 1493 O O . THR A 1 195 ? -6.680 5.762 17.160 1.00 98.12 195 THR A O 1
ATOM 1496 N N . TYR A 1 196 ? -6.461 3.627 16.557 1.00 98.00 196 TYR A N 1
ATOM 1497 C CA . TYR A 1 196 ? -7.153 3.741 15.275 1.00 98.00 196 TYR A CA 1
ATOM 1498 C C . TYR A 1 196 ? -8.451 2.939 15.246 1.00 98.00 196 TYR A C 1
ATOM 1500 O O . TYR A 1 196 ? -8.498 1.793 15.687 1.00 98.00 196 TYR A O 1
ATOM 1508 N N . ASP A 1 197 ? -9.485 3.526 14.645 1.00 97.75 197 ASP A N 1
ATOM 1509 C CA . ASP A 1 197 ? -10.700 2.823 14.249 1.00 97.75 197 ASP A CA 1
ATOM 1510 C C . ASP A 1 197 ? -10.486 2.174 12.875 1.00 97.75 197 ASP A C 1
ATOM 1512 O O . ASP A 1 197 ? -10.401 2.861 11.850 1.00 97.75 197 ASP A O 1
ATOM 1516 N N . VAL A 1 198 ? -10.490 0.846 12.835 1.00 97.75 198 VAL A N 1
ATOM 1517 C CA . VAL A 1 198 ? -10.535 0.031 11.620 1.00 97.75 198 VAL A CA 1
ATOM 1518 C C . VAL A 1 198 ? -11.996 -0.155 11.225 1.00 97.75 198 VAL A C 1
ATOM 1520 O O . VAL A 1 198 ? -12.806 -0.704 11.976 1.00 97.75 198 VAL A O 1
ATOM 1523 N N . THR A 1 199 ? -12.370 0.360 10.052 1.00 96.50 199 THR A N 1
ATOM 1524 C CA . THR A 1 199 ? -13.788 0.613 9.742 1.00 96.50 199 THR A CA 1
ATOM 1525 C C . THR A 1 199 ? -14.399 -0.246 8.649 1.00 96.50 199 THR A C 1
ATOM 1527 O O . THR A 1 199 ? -15.602 -0.495 8.713 1.00 96.50 199 THR A O 1
ATOM 1530 N N . LYS A 1 200 ? -13.631 -0.642 7.630 1.00 96.25 200 LYS A N 1
ATOM 1531 C CA . LYS A 1 200 ? -14.089 -1.521 6.543 1.00 96.25 200 LYS A CA 1
ATOM 1532 C C . LYS A 1 200 ? -12.921 -2.016 5.682 1.00 96.25 200 LYS A C 1
ATOM 1534 O O . LYS A 1 200 ? -11.956 -1.258 5.542 1.00 96.25 200 LYS A O 1
ATOM 1539 N N . PRO A 1 201 ? -13.050 -3.190 5.036 1.00 97.94 201 PRO A N 1
ATOM 1540 C CA . PRO A 1 201 ? -12.155 -3.613 3.962 1.00 97.94 201 PRO A CA 1
ATOM 1541 C C . PRO A 1 201 ? -12.081 -2.571 2.845 1.00 97.94 201 PRO A C 1
ATOM 1543 O O . PRO A 1 201 ? -13.067 -1.877 2.560 1.00 97.94 201 PRO A O 1
ATOM 1546 N N . ALA A 1 202 ? -10.913 -2.449 2.225 1.00 98.44 202 ALA A N 1
ATOM 1547 C CA . ALA A 1 202 ? -10.673 -1.480 1.165 1.00 98.44 202 ALA A CA 1
ATOM 1548 C C . ALA A 1 202 ? -9.882 -2.055 -0.007 1.00 98.44 202 ALA A C 1
ATOM 1550 O O . ALA A 1 202 ? -10.271 -1.806 -1.151 1.00 98.44 202 ALA A O 1
ATOM 1551 N N . LEU A 1 203 ? -8.795 -2.782 0.265 1.00 98.69 203 LEU A N 1
ATOM 1552 C CA . LEU A 1 203 ? -7.976 -3.425 -0.760 1.00 98.69 203 LEU A CA 1
ATOM 1553 C C . LEU A 1 203 ? -7.668 -4.865 -0.357 1.00 98.69 203 LEU A C 1
ATOM 1555 O O . LEU A 1 203 ? -7.332 -5.099 0.797 1.00 98.69 203 LEU A O 1
ATOM 1559 N N . LEU A 1 204 ? -7.736 -5.781 -1.315 1.00 98.56 204 LEU A N 1
ATOM 1560 C CA . LEU A 1 204 ? -7.106 -7.094 -1.216 1.00 98.56 204 LEU A CA 1
ATOM 1561 C C . LEU A 1 204 ? -5.821 -7.037 -2.040 1.00 98.56 204 LEU A C 1
ATOM 1563 O O . LEU A 1 204 ? -5.883 -6.721 -3.229 1.00 98.56 204 LEU A O 1
ATOM 1567 N N . CYS A 1 205 ? -4.685 -7.276 -1.402 1.00 98.44 205 CYS A N 1
ATOM 1568 C CA . CYS A 1 205 ? -3.362 -7.222 -2.001 1.00 98.44 205 CYS A CA 1
ATOM 1569 C C . CYS A 1 205 ? -2.768 -8.629 -2.031 1.00 98.44 205 CYS A C 1
ATOM 1571 O O . CYS A 1 205 ? -2.660 -9.289 -1.000 1.00 98.44 205 CYS A O 1
ATOM 1573 N N . THR A 1 206 ? -2.420 -9.083 -3.226 1.00 97.56 206 THR A N 1
ATOM 1574 C CA . THR A 1 206 ? -1.826 -10.395 -3.482 1.00 97.56 206 THR A CA 1
ATOM 1575 C C . THR A 1 206 ? -0.338 -10.211 -3.766 1.00 97.56 206 THR A C 1
ATOM 1577 O O . THR A 1 206 ? 0.003 -9.243 -4.463 1.00 97.56 206 THR A O 1
ATOM 1580 N N . PRO A 1 207 ? 0.543 -11.096 -3.266 1.00 97.62 207 PRO A N 1
ATOM 1581 C CA . PRO A 1 207 ? 1.922 -11.158 -3.738 1.00 97.62 207 PRO A CA 1
ATOM 1582 C C . PRO A 1 207 ? 1.922 -11.246 -5.269 1.00 97.62 207 PRO A C 1
ATOM 1584 O O . PRO A 1 207 ? 1.094 -11.960 -5.846 1.00 97.62 207 PRO A O 1
ATOM 1587 N N . VAL A 1 208 ? 2.770 -10.465 -5.933 1.00 98.19 208 VAL A N 1
ATOM 1588 C CA . VAL A 1 208 ? 2.770 -10.352 -7.397 1.00 98.19 208 VAL A CA 1
ATOM 1589 C C . VAL A 1 208 ? 4.166 -10.547 -7.957 1.00 98.19 208 VAL A C 1
ATOM 1591 O O . VAL A 1 208 ? 5.119 -9.907 -7.516 1.00 98.19 208 VAL A O 1
ATOM 1594 N N . ASP A 1 209 ? 4.265 -11.385 -8.983 1.00 98.44 209 ASP A N 1
ATOM 1595 C CA . ASP A 1 209 ? 5.441 -11.435 -9.833 1.00 98.44 209 ASP A CA 1
ATOM 1596 C C . ASP A 1 209 ? 5.394 -10.236 -10.784 1.00 98.44 209 ASP A C 1
ATOM 1598 O O . ASP A 1 209 ? 4.469 -10.081 -11.589 1.00 98.44 209 ASP A O 1
ATOM 1602 N N . LYS A 1 210 ? 6.387 -9.360 -10.666 1.00 97.88 210 LYS A N 1
ATOM 1603 C CA . LYS A 1 210 ? 6.550 -8.202 -11.534 1.00 97.88 210 LYS A CA 1
ATOM 1604 C C . LYS A 1 210 ? 7.723 -8.455 -12.472 1.00 97.88 210 LYS A C 1
ATOM 1606 O O . LYS A 1 210 ? 8.873 -8.403 -12.055 1.00 97.88 210 LYS A O 1
ATOM 1611 N N . ASN A 1 211 ? 7.422 -8.606 -13.760 1.00 97.81 211 ASN A N 1
ATOM 1612 C CA . ASN A 1 211 ? 8.384 -8.847 -14.841 1.00 97.81 211 ASN A CA 1
ATOM 1613 C C . ASN A 1 211 ? 9.204 -10.151 -14.717 1.00 97.81 211 ASN A C 1
ATOM 1615 O O . ASN A 1 211 ? 10.311 -10.212 -15.250 1.00 97.81 211 ASN A O 1
ATOM 1619 N N . GLY A 1 212 ? 8.682 -11.190 -14.061 1.00 97.25 212 GLY A N 1
ATOM 1620 C CA . GLY A 1 212 ? 9.392 -12.464 -13.903 1.00 97.25 212 GLY A CA 1
ATOM 1621 C C . GLY A 1 212 ? 10.466 -12.434 -12.811 1.00 97.25 212 GLY A C 1
ATOM 1622 O O . GLY A 1 212 ? 11.407 -13.223 -12.854 1.00 97.25 212 GLY A O 1
ATOM 1623 N N . GLU A 1 213 ? 10.360 -11.504 -11.860 1.00 96.44 213 GLU A N 1
ATOM 1624 C CA . GLU A 1 213 ? 11.241 -11.418 -10.688 1.00 96.44 213 GLU A CA 1
ATOM 1625 C C . GLU A 1 213 ? 10.915 -12.489 -9.636 1.00 96.44 213 GLU A C 1
ATOM 1627 O O . GLU A 1 213 ? 11.735 -12.758 -8.757 1.00 96.44 213 GLU A O 1
ATOM 1632 N N . GLY A 1 214 ? 9.746 -13.124 -9.749 1.00 95.81 214 GLY A N 1
ATOM 1633 C CA . GLY A 1 214 ? 9.262 -14.141 -8.826 1.00 95.81 214 GLY A CA 1
ATOM 1634 C C . GLY A 1 214 ? 8.541 -13.568 -7.603 1.00 95.81 214 GLY A C 1
ATOM 1635 O O . GLY A 1 214 ? 8.389 -12.358 -7.439 1.00 95.81 214 GLY A O 1
ATOM 1636 N N . ILE A 1 215 ? 8.075 -14.479 -6.748 1.00 95.88 215 ILE A N 1
ATOM 1637 C CA . ILE A 1 215 ? 7.356 -14.198 -5.498 1.00 95.88 215 ILE A CA 1
ATOM 1638 C C . ILE A 1 215 ? 8.094 -14.916 -4.365 1.00 95.88 215 ILE A C 1
ATOM 1640 O O . ILE A 1 215 ? 8.373 -16.111 -4.476 1.00 95.88 215 ILE A O 1
ATOM 1644 N N . LYS A 1 216 ? 8.403 -14.198 -3.283 1.00 94.00 216 LYS A N 1
ATOM 1645 C CA . LYS A 1 216 ? 9.081 -14.719 -2.091 1.00 94.00 216 LYS A CA 1
ATOM 1646 C C . LYS A 1 216 ? 8.111 -15.508 -1.211 1.00 94.00 216 LYS A C 1
ATOM 1648 O O . LYS A 1 216 ? 8.396 -16.657 -0.877 1.00 94.00 216 LYS A O 1
ATOM 1653 N N . ASN A 1 217 ? 6.951 -14.929 -0.893 1.00 92.06 217 ASN A N 1
ATOM 1654 C CA . ASN A 1 217 ? 5.947 -15.499 0.004 1.00 92.06 217 ASN A CA 1
ATOM 1655 C C . ASN A 1 217 ? 4.588 -15.594 -0.701 1.00 92.06 217 ASN A C 1
ATOM 1657 O O . ASN A 1 217 ? 3.732 -14.721 -0.582 1.00 92.06 217 ASN A O 1
ATOM 1661 N N . PHE A 1 218 ? 4.351 -16.695 -1.419 1.00 90.56 218 PHE A N 1
ATOM 1662 C CA . PHE A 1 218 ? 3.116 -16.876 -2.197 1.00 90.56 218 PHE A CA 1
ATOM 1663 C C . PHE A 1 218 ? 1.831 -16.807 -1.350 1.00 90.56 218 PHE A C 1
ATOM 1665 O O . PHE A 1 218 ? 0.792 -16.358 -1.828 1.00 90.56 218 PHE A O 1
ATOM 1672 N N . ASP A 1 219 ? 1.909 -17.194 -0.076 1.00 89.25 219 ASP A N 1
ATOM 1673 C CA . ASP A 1 219 ? 0.773 -17.173 0.847 1.00 89.25 219 ASP A CA 1
ATOM 1674 C C . ASP A 1 219 ? 0.595 -15.827 1.583 1.00 89.25 219 ASP A C 1
ATOM 1676 O O . ASP A 1 219 ? -0.412 -15.645 2.271 1.00 89.25 219 ASP A O 1
ATOM 1680 N N . GLY A 1 220 ? 1.512 -14.864 1.406 1.00 90.38 220 GLY A N 1
ATOM 1681 C CA . GLY A 1 220 ? 1.596 -13.575 2.118 1.00 90.38 220 GLY A CA 1
ATOM 1682 C C . GLY A 1 220 ? 0.535 -12.533 1.740 1.00 90.38 220 GLY A C 1
ATOM 1683 O O . GLY A 1 220 ? 0.836 -11.375 1.500 1.00 90.38 220 GLY A O 1
ATOM 168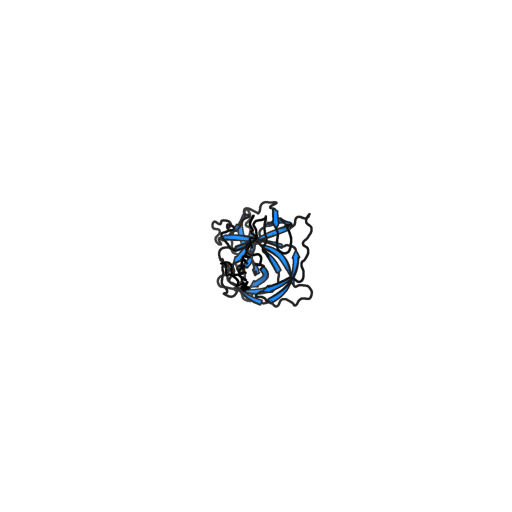4 N N . HIS A 1 221 ? -0.735 -12.910 1.633 1.00 93.75 221 HIS A N 1
ATOM 1685 C CA . HIS A 1 221 ? -1.800 -11.999 1.211 1.00 93.75 221 HIS A CA 1
ATOM 1686 C C . HIS A 1 221 ? -2.110 -10.933 2.271 1.00 93.75 221 HIS A C 1
ATOM 1688 O O . HIS A 1 221 ? -2.314 -11.252 3.442 1.00 93.75 221 HIS A O 1
ATOM 1694 N N . MET A 1 222 ? -2.291 -9.678 1.849 1.00 95.81 222 MET A N 1
ATOM 1695 C CA . MET A 1 222 ? -2.693 -8.584 2.737 1.00 95.81 222 MET A CA 1
ATOM 1696 C C . MET A 1 222 ? -4.124 -8.128 2.463 1.00 95.81 222 MET A C 1
ATOM 1698 O O . MET A 1 222 ? -4.501 -7.788 1.338 1.00 95.81 222 MET A O 1
ATOM 1702 N N . MET A 1 223 ? -4.926 -8.025 3.522 1.00 97.44 223 MET A N 1
ATOM 1703 C CA . MET A 1 223 ? -6.192 -7.301 3.474 1.00 97.44 223 MET A CA 1
ATOM 1704 C C . MET A 1 223 ? -6.020 -5.939 4.134 1.00 97.44 223 MET A C 1
ATOM 1706 O O . MET A 1 223 ? -5.873 -5.841 5.347 1.00 97.44 223 MET A O 1
ATOM 1710 N N . CYS A 1 224 ? -6.133 -4.882 3.337 1.00 98.31 224 CYS A N 1
ATOM 1711 C CA . CYS A 1 224 ? -6.046 -3.516 3.819 1.00 98.31 224 CYS A CA 1
ATOM 1712 C C . CYS A 1 224 ? -7.428 -2.958 4.164 1.00 98.31 224 CYS A C 1
ATOM 1714 O O . CYS A 1 224 ? -8.368 -2.973 3.355 1.00 98.31 224 CYS A O 1
ATOM 1716 N N . TYR A 1 225 ? -7.528 -2.337 5.331 1.00 98.56 225 TYR A N 1
ATOM 1717 C CA . TYR A 1 225 ? -8.736 -1.729 5.867 1.00 98.56 225 TYR A CA 1
ATOM 1718 C C . TYR A 1 225 ? -8.606 -0.213 5.945 1.00 98.56 225 TYR A C 1
ATOM 1720 O O . TYR A 1 225 ? -7.529 0.334 6.157 1.00 98.56 225 TYR A O 1
ATOM 1728 N N . LYS A 1 226 ? -9.728 0.507 5.842 1.00 98.12 226 LYS A N 1
ATOM 1729 C CA . LYS A 1 226 ? -9.755 1.936 6.181 1.00 98.12 226 LYS A CA 1
ATOM 1730 C C . LYS A 1 226 ? -9.546 2.118 7.683 1.00 98.12 226 LYS A C 1
ATOM 1732 O O . LYS A 1 226 ? -10.458 1.808 8.457 1.00 98.12 226 LYS A O 1
ATOM 1737 N N . ALA A 1 227 ? -8.398 2.678 8.045 1.00 95.81 227 ALA A N 1
ATOM 1738 C CA . ALA A 1 227 ? -8.043 3.096 9.393 1.00 95.81 227 ALA A CA 1
ATOM 1739 C C . ALA A 1 227 ? -8.115 4.624 9.514 1.00 95.81 227 ALA A C 1
ATOM 1741 O O . ALA A 1 227 ? -7.863 5.353 8.552 1.00 95.81 227 ALA A O 1
ATOM 1742 N N . LYS A 1 228 ? -8.515 5.114 10.685 1.00 94.56 228 LYS A N 1
ATOM 1743 C CA . LYS A 1 228 ? -8.514 6.542 11.029 1.00 94.56 228 LYS A CA 1
ATOM 1744 C C . LYS A 1 228 ? -8.231 6.708 12.523 1.00 94.56 228 LYS A C 1
ATOM 1746 O O . LYS A 1 228 ? -8.664 5.835 13.276 1.00 94.56 228 LYS A O 1
ATOM 1751 N N . PRO A 1 229 ? -7.594 7.803 12.968 1.00 96.06 229 PRO A N 1
ATOM 1752 C CA . PRO A 1 229 ? -7.446 8.067 14.392 1.00 96.06 229 PRO A CA 1
ATOM 1753 C C . PRO A 1 229 ? -8.803 8.021 15.105 1.00 96.06 229 PRO A C 1
ATOM 1755 O O . PRO A 1 229 ? -9.810 8.545 14.606 1.00 96.06 229 PRO A O 1
ATOM 1758 N N . SER A 1 230 ? -8.836 7.350 16.253 1.00 97.31 230 SER A N 1
ATOM 1759 C CA . SER A 1 230 ? -10.036 7.224 17.083 1.00 97.31 230 SER A CA 1
ATOM 1760 C C . SER A 1 230 ? -10.442 8.584 17.645 1.00 97.31 230 SER A C 1
ATOM 1762 O O . SER A 1 230 ? -9.645 9.521 17.716 1.00 97.31 230 SER A O 1
ATOM 1764 N N . LYS A 1 231 ? -11.699 8.723 18.075 1.00 96.19 231 LYS A N 1
ATOM 1765 C CA . LYS A 1 231 ? -12.170 9.980 18.675 1.00 96.19 231 LYS A CA 1
ATOM 1766 C C . LYS A 1 231 ? -11.287 10.362 19.874 1.00 96.19 231 LYS A C 1
ATOM 1768 O O . LYS A 1 231 ? -11.155 9.582 20.807 1.00 96.19 231 LYS A O 1
ATOM 1773 N N . GLY A 1 232 ? -10.737 11.576 19.850 1.00 96.06 232 GLY A N 1
ATOM 1774 C CA . GLY A 1 232 ? -9.858 12.104 20.902 1.00 96.06 232 GLY A CA 1
ATOM 1775 C C . GLY A 1 232 ? -8.363 11.911 20.638 1.00 96.06 232 GLY A C 1
ATOM 1776 O O . GLY A 1 232 ? -7.562 12.568 21.291 1.00 96.06 232 GLY A O 1
ATOM 1777 N N . GLN A 1 233 ? -7.985 11.085 19.658 1.00 96.38 233 GLN A N 1
ATOM 1778 C CA . GLN A 1 233 ? -6.598 10.975 19.211 1.00 96.38 233 GLN A CA 1
ATOM 1779 C C . GLN A 1 233 ? -6.203 12.187 18.362 1.00 96.38 233 GLN A C 1
ATOM 1781 O O . GLN A 1 233 ? -7.034 12.763 17.648 1.00 96.38 233 GLN A O 1
ATOM 1786 N N . ALA A 1 234 ? -4.928 12.571 18.442 1.00 94.31 234 ALA A N 1
ATOM 1787 C CA . ALA A 1 234 ? -4.378 13.630 17.607 1.00 94.31 234 ALA A CA 1
ATOM 1788 C C . ALA A 1 234 ? -4.494 13.257 16.120 1.00 94.31 234 ALA A C 1
ATOM 1790 O O . ALA A 1 234 ? -4.412 12.087 15.742 1.00 94.31 234 ALA A O 1
ATOM 1791 N N . LYS A 1 235 ? -4.700 14.266 15.271 1.00 93.31 235 LYS A N 1
ATOM 1792 C CA . LYS A 1 235 ? -4.670 14.081 13.815 1.00 93.31 235 LYS A CA 1
ATOM 1793 C C . LYS A 1 235 ? -3.237 13.795 13.354 1.00 93.31 235 LYS A C 1
ATOM 1795 O O . LYS A 1 235 ? -2.292 14.104 14.075 1.00 93.31 235 LYS A O 1
ATOM 1800 N N . HIS A 1 236 ? -3.107 13.266 12.138 1.00 94.31 236 HIS A N 1
ATOM 1801 C CA . HIS A 1 236 ? -1.824 13.158 11.448 1.00 94.31 236 HIS A CA 1
ATOM 1802 C C . HIS A 1 236 ? -1.076 14.489 11.438 1.00 94.31 236 HIS A C 1
ATOM 1804 O O . HIS A 1 236 ? -1.638 15.515 11.035 1.00 94.31 236 HIS A O 1
ATOM 1810 N N . GLU A 1 237 ? 0.197 14.445 11.811 1.00 94.62 237 GLU A N 1
ATOM 1811 C CA . GLU A 1 237 ? 1.134 15.542 11.605 1.00 94.62 237 GLU A CA 1
ATOM 1812 C C . GLU A 1 237 ? 1.939 15.261 10.329 1.00 94.62 237 GLU A C 1
ATOM 1814 O O . GLU A 1 237 ? 2.668 14.267 10.279 1.00 94.62 237 GLU A O 1
ATOM 1819 N N . PRO A 1 238 ? 1.818 16.098 9.279 1.00 95.44 238 PRO A N 1
ATOM 1820 C CA . PRO A 1 238 ? 2.571 15.912 8.046 1.00 95.44 238 PRO A CA 1
ATOM 1821 C C . PRO A 1 238 ? 4.073 15.758 8.295 1.00 95.44 238 PRO A C 1
ATOM 1823 O O . PRO A 1 238 ? 4.700 16.578 8.964 1.00 95.44 238 PRO A O 1
ATOM 1826 N N . ARG A 1 239 ? 4.649 14.711 7.709 1.00 96.38 239 ARG A N 1
ATOM 1827 C CA . ARG A 1 239 ? 6.095 14.497 7.617 1.00 96.38 239 ARG A CA 1
ATOM 1828 C C . ARG A 1 239 ? 6.530 14.980 6.246 1.00 96.38 239 ARG A C 1
ATOM 1830 O O . ARG A 1 239 ? 5.950 14.529 5.258 1.00 96.38 239 ARG A O 1
ATOM 1837 N N . LEU A 1 240 ? 7.463 15.924 6.214 1.00 95.62 240 LEU A N 1
ATOM 1838 C CA . LEU A 1 240 ? 7.847 16.643 5.003 1.00 95.62 240 LEU A CA 1
ATOM 1839 C C . LEU A 1 240 ? 9.206 16.173 4.493 1.00 95.62 240 LEU A C 1
ATOM 1841 O O . LEU A 1 240 ? 10.074 15.850 5.303 1.00 95.62 240 LEU A O 1
ATOM 1845 N N . GLY A 1 241 ? 9.394 16.178 3.175 1.00 94.75 241 GLY A N 1
ATOM 1846 C CA . GLY A 1 241 ? 10.691 15.922 2.550 1.00 94.75 241 GLY A CA 1
ATOM 1847 C C . GLY A 1 241 ? 11.265 14.532 2.810 1.00 94.75 241 GLY A C 1
ATOM 1848 O O . GLY A 1 241 ? 12.484 14.382 2.831 1.00 94.75 241 GLY A O 1
ATOM 1849 N N . ILE A 1 242 ? 10.412 13.520 3.005 1.00 96.31 242 ILE A N 1
ATOM 1850 C CA . ILE A 1 242 ? 10.850 12.134 3.202 1.00 96.31 242 ILE A CA 1
ATOM 1851 C C . ILE A 1 242 ? 11.469 11.647 1.900 1.00 96.31 242 ILE A C 1
ATOM 1853 O O . ILE A 1 242 ? 10.763 11.551 0.896 1.00 96.31 242 ILE A O 1
ATOM 1857 N N . SER A 1 243 ? 12.752 11.297 1.923 1.00 96.19 243 SER A N 1
ATOM 1858 C CA . SER A 1 243 ? 13.398 10.634 0.792 1.00 96.19 243 SER A CA 1
ATOM 1859 C C . SER A 1 243 ? 12.969 9.173 0.752 1.00 96.19 243 SER A C 1
ATOM 1861 O O . SER A 1 243 ? 12.991 8.489 1.773 1.00 96.19 243 SER A O 1
ATOM 1863 N N . THR A 1 244 ? 12.601 8.685 -0.428 1.00 95.81 244 THR A N 1
ATOM 1864 C CA . THR A 1 244 ? 12.185 7.297 -0.656 1.00 95.81 244 THR A CA 1
ATOM 1865 C C . THR A 1 244 ? 12.850 6.751 -1.907 1.00 95.81 244 THR A C 1
ATOM 1867 O O . THR A 1 244 ? 12.996 7.474 -2.896 1.00 95.81 244 THR A O 1
ATOM 1870 N N . ALA A 1 245 ? 13.263 5.488 -1.862 1.00 96.06 245 ALA A N 1
ATOM 1871 C CA . ALA A 1 245 ? 13.850 4.791 -2.993 1.00 96.06 245 ALA A CA 1
ATOM 1872 C C . ALA A 1 245 ? 13.249 3.397 -3.137 1.00 96.06 245 ALA A C 1
ATOM 1874 O O . ALA A 1 245 ? 13.264 2.601 -2.200 1.00 96.06 245 ALA A O 1
ATOM 1875 N N . ASP A 1 246 ? 12.774 3.105 -4.339 1.00 96.12 246 ASP A N 1
ATOM 1876 C CA . ASP A 1 246 ? 12.347 1.782 -4.775 1.00 96.12 246 ASP A CA 1
ATOM 1877 C C . ASP A 1 246 ? 12.910 1.501 -6.174 1.00 96.12 246 ASP A C 1
ATOM 1879 O O . ASP A 1 246 ? 13.634 2.314 -6.752 1.00 96.12 246 ASP A O 1
ATOM 1883 N N . GLN A 1 247 ? 12.597 0.335 -6.733 1.00 94.69 247 GLN A N 1
ATOM 1884 C CA . GLN A 1 247 ? 13.141 -0.084 -8.029 1.00 94.69 247 GLN A CA 1
ATOM 1885 C C . GLN A 1 247 ? 12.722 0.803 -9.220 1.00 94.69 247 GLN A C 1
ATOM 1887 O O . GLN A 1 247 ? 13.244 0.619 -10.318 1.00 94.69 247 GLN A O 1
ATOM 1892 N N . PHE A 1 248 ? 11.734 1.692 -9.062 1.00 93.81 248 PHE A N 1
ATOM 1893 C CA . PHE A 1 248 ? 11.309 2.590 -10.132 1.00 93.81 248 PHE A CA 1
ATOM 1894 C C . PHE A 1 248 ? 12.024 3.929 -10.049 1.00 93.81 248 PHE A C 1
ATOM 1896 O O . PHE A 1 248 ? 12.538 4.398 -11.065 1.00 93.81 248 PHE A O 1
ATOM 1903 N N . VAL A 1 249 ? 12.018 4.567 -8.877 1.00 91.88 249 VAL A N 1
ATOM 1904 C CA . VAL A 1 249 ? 12.550 5.925 -8.713 1.00 91.88 249 VAL A CA 1
ATOM 1905 C C . VAL A 1 249 ? 13.058 6.193 -7.298 1.00 91.88 249 VAL A C 1
ATOM 1907 O O . VAL A 1 249 ? 12.635 5.576 -6.321 1.00 91.88 249 VAL A O 1
ATOM 1910 N N . ILE A 1 250 ? 13.910 7.214 -7.200 1.00 93.75 250 ILE A N 1
ATOM 1911 C CA . ILE A 1 250 ? 14.180 7.939 -5.958 1.00 93.75 250 ILE A CA 1
ATOM 1912 C C . ILE A 1 250 ? 13.384 9.243 -6.006 1.00 93.75 250 ILE A C 1
ATOM 1914 O O . ILE A 1 250 ? 13.479 9.986 -6.985 1.00 93.75 250 ILE A O 1
ATOM 1918 N N . HIS A 1 251 ? 12.604 9.526 -4.967 1.00 93.00 251 HIS A N 1
ATOM 1919 C CA . HIS A 1 251 ? 11.809 10.750 -4.879 1.00 93.00 251 HIS A CA 1
ATOM 1920 C C . HIS A 1 251 ? 11.578 11.181 -3.432 1.00 93.00 251 HIS A C 1
ATOM 1922 O O . HIS A 1 251 ? 11.639 10.358 -2.513 1.00 93.00 251 HIS A O 1
ATOM 1928 N N . LYS A 1 252 ? 11.256 12.462 -3.236 1.00 94.31 252 LYS A N 1
ATOM 1929 C CA . LYS A 1 252 ? 10.755 12.980 -1.970 1.00 94.31 252 LYS A CA 1
ATOM 1930 C C . LYS A 1 252 ? 9.242 13.058 -1.962 1.00 94.31 252 LYS A C 1
ATOM 1932 O O . LYS A 1 252 ? 8.583 13.312 -2.978 1.00 94.31 252 LYS A O 1
ATOM 1937 N N . MET A 1 253 ? 8.674 12.852 -0.784 1.00 94.44 253 MET A N 1
ATOM 1938 C CA . MET A 1 253 ? 7.248 13.024 -0.570 1.00 94.44 253 MET A CA 1
ATOM 1939 C C . MET A 1 253 ? 6.928 13.594 0.805 1.00 94.44 253 MET A C 1
ATOM 1941 O O . MET A 1 253 ? 7.636 13.365 1.785 1.00 94.44 253 MET A O 1
ATOM 1945 N N . ASP A 1 254 ? 5.768 14.236 0.869 1.00 95.94 254 ASP A N 1
ATOM 1946 C CA . ASP A 1 254 ? 5.134 14.655 2.108 1.00 95.94 254 ASP A CA 1
ATOM 1947 C C . ASP A 1 254 ? 3.962 13.729 2.433 1.00 95.94 254 ASP A C 1
ATOM 1949 O O . ASP A 1 254 ? 3.124 13.443 1.565 1.00 95.94 254 ASP A O 1
ATOM 1953 N N . THR A 1 255 ? 3.824 13.307 3.689 1.00 97.19 255 THR A N 1
ATOM 1954 C CA . THR A 1 255 ? 2.617 12.597 4.140 1.00 97.19 255 THR A CA 1
ATOM 1955 C C . THR A 1 255 ? 1.468 13.575 4.392 1.00 97.19 255 THR A C 1
ATOM 1957 O O . THR A 1 255 ? 1.641 14.668 4.921 1.00 97.19 255 THR A O 1
ATOM 1960 N N . GLN A 1 256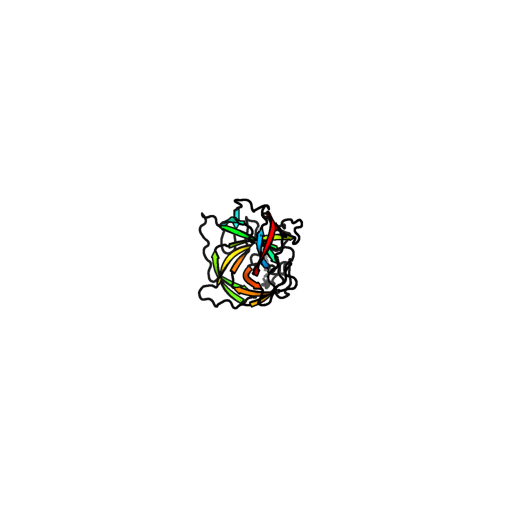 ? 0.253 13.184 4.008 1.00 96.12 256 GLN A N 1
ATOM 1961 C CA . GLN A 1 256 ? -0.960 13.994 4.170 1.00 96.12 256 GLN A CA 1
ATOM 1962 C C . GLN A 1 256 ? -1.848 13.498 5.308 1.00 96.12 256 GLN A C 1
ATOM 1964 O O . GLN A 1 256 ? -2.458 14.306 6.004 1.00 96.12 256 GLN A O 1
ATOM 1969 N N . LYS A 1 257 ? -2.008 12.176 5.412 1.00 95.81 257 LYS A N 1
ATOM 1970 C CA . LYS A 1 257 ? -2.818 11.490 6.425 1.00 95.81 257 LYS A CA 1
ATOM 1971 C C . LYS A 1 257 ? -2.620 9.985 6.345 1.00 95.81 257 LYS A C 1
ATOM 1973 O O . LYS A 1 257 ? -2.313 9.473 5.266 1.00 95.81 257 LYS A O 1
ATOM 1978 N N . GLU A 1 258 ? -2.955 9.291 7.416 1.00 96.62 258 GLU A N 1
ATOM 1979 C CA . GLU A 1 258 ? -3.161 7.848 7.427 1.00 96.62 258 GLU A CA 1
ATOM 1980 C C . GLU A 1 258 ? -4.352 7.490 6.514 1.00 96.62 258 GLU A C 1
ATOM 1982 O O . GLU A 1 258 ? -5.363 8.204 6.428 1.00 96.62 258 GLU A O 1
ATOM 1987 N N . GLU A 1 259 ? -4.224 6.405 5.751 1.00 96.12 259 GLU A N 1
ATOM 1988 C CA . GLU A 1 259 ? -5.218 5.977 4.764 1.00 96.12 259 GLU A CA 1
ATOM 1989 C C . GLU A 1 259 ? -5.703 4.543 4.990 1.00 96.12 259 GLU A C 1
ATOM 1991 O O . GLU A 1 259 ? -6.913 4.289 4.887 1.00 96.12 259 GLU A O 1
ATOM 1996 N N . LEU A 1 260 ? -4.774 3.609 5.196 1.00 98.31 260 LEU A N 1
ATOM 1997 C CA . LEU A 1 260 ? -5.050 2.178 5.274 1.00 98.31 260 LEU A CA 1
ATOM 1998 C C . LEU A 1 260 ? -4.181 1.526 6.345 1.00 98.31 260 LEU A C 1
ATOM 2000 O O . LEU A 1 260 ? -3.024 1.896 6.480 1.00 98.31 260 LEU A O 1
ATOM 2004 N N . LEU A 1 261 ? -4.746 0.548 7.043 1.00 98.00 261 LEU A N 1
ATOM 2005 C CA . LEU A 1 261 ? -3.988 -0.450 7.787 1.00 98.00 261 LEU A CA 1
ATOM 2006 C C . LEU A 1 261 ? -4.064 -1.746 6.989 1.00 98.00 261 LEU A C 1
ATOM 2008 O O . LEU A 1 261 ? -5.169 -2.267 6.798 1.00 98.00 261 LEU A O 1
ATOM 2012 N N . CYS A 1 262 ? -2.923 -2.180 6.484 1.00 96.00 262 CYS A N 1
ATOM 2013 C CA . CYS A 1 262 ? -2.671 -3.527 6.007 1.00 96.00 262 CYS A CA 1
ATOM 2014 C C . CYS A 1 262 ? -1.883 -4.239 7.122 1.00 96.00 262 CYS A C 1
ATOM 2016 O O . CYS A 1 262 ? -1.998 -5.466 7.189 1.00 96.00 262 CYS A O 1
#

Foldseek 3Di:
DDDDDDDDDDDDDDDPPPPPPPDPPPPDPDDDVDDDDAAKWFWFFWDFDPPFDFQPVQDKKFKDAPQDHTFIKDWHGWGGKIARKCKQNPDHPDRFKIKTKTFIDTDVVVDFDDKDWQDWDADPQGTFTKIFDGWGTKIFTKGKDLVQDDGEADDPVRDQDAIKTKTFMFGGPPIDARDKDWIWIDGPQRPPTFIKIFHGWTIWIAGIDIRNPDGRDRPHIDTKTFIAGDPPTDFRDKRFNMWMYHPRGTTGIIGDGGGIID

Radius of gyration: 27.36 Å; chains: 1; bounding box: 57×118×46 Å